Protein AF-A0A9P6XX78-F1 (afdb_monomer)

Solvent-accessible surface area (backbone atoms only — not comparable to full-atom values): 16458 Å² total; per-residue (Å²): 117,74,46,57,56,59,74,73,47,54,74,56,30,76,46,79,47,78,45,76,24,44,75,51,94,69,96,64,86,86,52,96,70,84,45,37,64,69,53,50,51,50,51,41,46,74,48,61,40,38,79,69,41,80,77,46,76,43,72,50,54,63,70,58,51,44,50,51,32,55,74,72,66,50,92,60,37,69,69,47,42,74,76,42,60,78,32,35,22,42,36,35,34,39,32,26,38,48,74,69,57,97,86,68,84,75,82,79,80,73,72,77,70,84,65,74,80,70,51,90,83,57,78,61,60,96,84,75,70,78,60,71,75,76,75,52,53,82,71,74,73,53,74,80,53,78,78,76,68,53,74,69,77,94,67,57,60,68,89,85,42,76,72,63,58,100,82,58,84,81,57,58,53,58,58,67,63,66,68,80,77,82,83,91,86,88,81,90,80,95,70,85,84,64,87,49,78,68,66,84,80,73,88,89,72,90,87,36,67,46,78,13,45,94,56,42,58,98,85,38,93,62,59,86,42,80,60,49,61,95,75,58,72,59,81,75,75,70,81,84,82,64,74,95,72,84,131

pLDDT: mean 72.0, std 15.39, range [34.28, 94.94]

InterPro domains:
  IPR007785 Anamorsin [MF_03115] (3-245)
  IPR007785 Anamorsin [PTHR13273] (7-245)
  IPR029063 S-adenosyl-L-methionine-dependent methyltransferase superfamily [G3DSA:3.40.50.150] (1-106)
  IPR046408 Anamorsin, C-terminal [PF05093] (150-236)
  IPR049011 Anamorsin, N-terminal domain, metazoan-type [PF20922] (1-104)

Secondary structure (DSSP, 8-state):
-THHHHHHSPTT-EEEEEEEEESS--S-TTSS----HHHHHHHHHHTT-EEEEEEEEEEPPHHHHHHHHHHTT-TTHHHHHHHHTTTEEEEEEEEE--SS-TT----------------TT--S-TTS---TTTSS-TTTTSPPPTTTSSPPGGG--GGGSPPPPTT--SSHHHHHHHTTS-SS-----------------SSSS-S-GGG-GGGS-TT-TTTTSPP--TTPPP---SSTT------

Organism: Rhizopus oryzae (NCBI:txid64495)

Nearest PDB structures (foldseek):
  6sg9-assembly1_F4  TM=4.265E-01  e=1.539E-01  Trypanosoma brucei brucei
  2dxe-assembly1_B  TM=5.337E-01  e=1.700E+00  Pyrococcus horikoshii OT3
  1hhq-assembly1_A  TM=5.429E-01  e=2.055E+00  Dictyostelium discoideum
  3ngu-assembly1_A-3  TM=5.990E-01  e=5.648E+00  Leishmania major

Sequence (247 aa):
MLSRYLSTLAAGGRLFLEEVVLLVDLANTVCPITRKSSDLESMLKLAGFVDVRVTEVQPVSDETLAAYFRLWGTTKYEQGVSRLSGKFGLAKIEAKKPAYEVGQKMTLNFKKKNTNKKAVWASVAADDLEDEDTLLDDADLVKPTKESLTRPDDCELTDGKRKACKNCTCGRAEEEQNQVVSLDLMDTTEDEIVEVDPTPKKTGGCGSCALGDAFRCSTCPYLGMPAFNAGEKITLGGMFAQDDIEF

Structure (mmCIF, N/CA/C/O backbone):
data_AF-A0A9P6XX78-F1
#
_entry.id   AF-A0A9P6XX78-F1
#
loop_
_atom_site.group_PDB
_atom_site.id
_atom_site.type_symbol
_atom_site.label_atom_id
_atom_site.label_alt_id
_atom_site.label_comp_id
_atom_site.label_asym_id
_atom_site.label_entity_id
_atom_site.label_seq_id
_atom_site.pdbx_PDB_ins_code
_atom_site.Cartn_x
_atom_site.Cartn_y
_atom_site.Cartn_z
_atom_site.occupancy
_atom_site.B_iso_or_equiv
_atom_site.auth_seq_id
_atom_site.auth_comp_id
_atom_site.auth_asym_id
_atom_site.auth_atom_id
_atom_site.pdbx_PDB_model_num
ATOM 1 N N . MET A 1 1 ? 3.072 -6.362 5.829 1.00 71.81 1 MET A N 1
ATOM 2 C CA . MET A 1 1 ? 2.388 -5.742 6.991 1.00 71.81 1 MET A CA 1
ATOM 3 C C . MET A 1 1 ? 0.927 -5.426 6.686 1.00 71.81 1 MET A C 1
ATOM 5 O O . MET A 1 1 ? 0.081 -5.910 7.423 1.00 71.81 1 MET A O 1
ATOM 9 N N . LEU A 1 2 ? 0.609 -4.710 5.596 1.00 86.12 2 LEU A N 1
ATOM 10 C CA . LEU A 1 2 ? -0.771 -4.297 5.272 1.00 86.12 2 LEU A CA 1
ATOM 11 C C . LEU A 1 2 ? -1.774 -5.459 5.112 1.00 86.12 2 LEU A C 1
ATOM 13 O O . LEU A 1 2 ? -2.941 -5.316 5.460 1.00 86.12 2 LEU A O 1
ATOM 17 N N . SER A 1 3 ? -1.316 -6.636 4.677 1.00 86.88 3 SER A N 1
ATOM 18 C CA . SER A 1 3 ? -2.141 -7.850 4.578 1.00 86.88 3 SER A CA 1
ATOM 19 C C . SER A 1 3 ? -2.730 -8.318 5.915 1.00 86.88 3 SER A C 1
ATOM 21 O O . SER A 1 3 ? -3.802 -8.918 5.930 1.00 86.88 3 SER A O 1
ATOM 23 N N . ARG A 1 4 ? -2.090 -8.007 7.054 1.00 89.62 4 ARG A N 1
ATOM 24 C CA . ARG A 1 4 ? -2.626 -8.353 8.382 1.00 89.62 4 ARG A CA 1
ATOM 25 C C . ARG A 1 4 ? -3.920 -7.607 8.698 1.00 89.62 4 ARG A C 1
ATOM 27 O O . ARG A 1 4 ? -4.792 -8.174 9.351 1.00 89.62 4 ARG A O 1
ATOM 34 N N . TYR A 1 5 ? -4.094 -6.389 8.187 1.00 90.00 5 TYR A N 1
ATOM 35 C CA . TYR A 1 5 ? -5.355 -5.664 8.352 1.00 90.00 5 TYR A CA 1
ATOM 36 C C . TYR A 1 5 ? -6.516 -6.401 7.675 1.00 90.00 5 TYR A C 1
ATOM 38 O O . TYR A 1 5 ? -7.629 -6.427 8.189 1.00 90.00 5 TYR A O 1
ATOM 46 N N . LEU A 1 6 ? -6.258 -7.091 6.564 1.00 87.69 6 LEU A N 1
ATOM 47 C CA . LEU A 1 6 ? -7.285 -7.857 5.861 1.00 87.69 6 LEU A CA 1
ATOM 48 C C . LEU A 1 6 ? -7.769 -9.063 6.687 1.00 87.69 6 LEU A C 1
ATOM 50 O O . LEU A 1 6 ? -8.958 -9.387 6.668 1.00 87.69 6 LEU A O 1
ATOM 54 N N . SER A 1 7 ? -6.883 -9.690 7.470 1.00 85.62 7 SER A N 1
ATOM 55 C CA . SER A 1 7 ? -7.268 -10.764 8.399 1.00 85.62 7 SER A CA 1
ATOM 56 C C . SER A 1 7 ? -8.069 -10.284 9.612 1.00 85.62 7 SER A C 1
ATOM 58 O O . SER A 1 7 ? -8.853 -11.059 10.147 1.00 85.62 7 SER A O 1
ATOM 60 N N . THR A 1 8 ? -7.909 -9.028 10.042 1.00 88.88 8 THR A N 1
ATOM 61 C CA . THR A 1 8 ? -8.632 -8.494 11.210 1.00 88.88 8 THR A CA 1
ATOM 62 C C . THR A 1 8 ? -9.978 -7.869 10.845 1.00 88.88 8 THR A C 1
ATOM 64 O O . THR A 1 8 ? -10.890 -7.846 11.668 1.00 88.88 8 THR A O 1
ATOM 67 N N . LEU A 1 9 ? -10.126 -7.370 9.616 1.00 89.75 9 LEU A N 1
ATOM 68 C CA . LEU A 1 9 ? -11.362 -6.759 9.129 1.00 89.75 9 LEU A CA 1
ATOM 69 C C . LEU A 1 9 ? -12.445 -7.806 8.820 1.00 89.75 9 LEU A C 1
ATOM 71 O O . LEU A 1 9 ? -12.184 -8.838 8.197 1.00 89.75 9 LEU A O 1
ATOM 75 N N . ALA A 1 10 ? -13.693 -7.507 9.185 1.00 89.25 10 ALA A N 1
ATOM 76 C CA . ALA A 1 10 ? -14.860 -8.279 8.752 1.00 89.25 10 ALA A CA 1
ATOM 77 C C . ALA A 1 10 ? -15.099 -8.135 7.235 1.00 89.25 10 ALA A C 1
ATOM 79 O O . ALA A 1 10 ? -14.648 -7.168 6.614 1.00 89.25 10 ALA A O 1
ATOM 80 N N . ALA A 1 11 ? -15.819 -9.083 6.625 1.00 87.75 11 ALA A N 1
ATOM 81 C CA . ALA A 1 11 ? -16.169 -9.028 5.203 1.00 87.75 11 ALA A CA 1
ATOM 82 C C . ALA A 1 11 ? -16.922 -7.725 4.869 1.00 87.75 11 ALA A C 1
ATOM 84 O O . ALA A 1 11 ? -17.888 -7.364 5.539 1.00 87.75 11 ALA A O 1
ATOM 85 N N . GLY A 1 12 ? -16.460 -6.992 3.850 1.00 87.00 12 GLY A N 1
ATOM 86 C CA . GLY A 1 12 ? -17.005 -5.671 3.512 1.00 87.00 12 GLY A CA 1
ATOM 87 C C . GLY A 1 12 ? -16.582 -4.525 4.444 1.00 87.00 12 GLY A C 1
ATOM 88 O O . GLY A 1 12 ? -17.054 -3.402 4.255 1.00 87.00 12 GLY A O 1
ATOM 89 N N . GLY A 1 13 ? -15.713 -4.782 5.427 1.00 90.81 13 GLY A N 1
ATOM 90 C CA . GLY A 1 13 ? -15.173 -3.773 6.336 1.00 90.81 13 GLY A CA 1
ATOM 91 C C . GLY A 1 13 ? -14.338 -2.713 5.616 1.00 90.81 13 GLY A C 1
ATOM 92 O O . GLY A 1 13 ? -13.781 -2.964 4.546 1.00 90.81 13 GLY A O 1
ATOM 93 N N . ARG A 1 14 ? -14.249 -1.520 6.209 1.00 92.31 14 ARG A N 1
ATOM 94 C CA . ARG A 1 14 ? -13.473 -0.388 5.685 1.00 92.31 14 ARG A CA 1
ATOM 95 C C . ARG A 1 14 ? -12.244 -0.127 6.546 1.00 92.31 14 ARG A C 1
ATOM 97 O O . ARG A 1 14 ? -12.322 -0.186 7.769 1.00 92.31 14 ARG A O 1
ATOM 104 N N . LEU A 1 15 ? -11.133 0.160 5.886 1.00 92.69 15 LEU A N 1
ATOM 105 C CA . LEU A 1 15 ? -9.861 0.564 6.457 1.00 92.69 15 LEU A CA 1
ATOM 106 C C . LEU A 1 15 ? -9.662 2.050 6.158 1.00 92.69 15 LEU A C 1
ATOM 108 O O . LEU A 1 15 ? -9.659 2.441 4.992 1.00 92.69 15 LEU A O 1
ATOM 112 N N . PHE A 1 16 ? -9.465 2.840 7.207 1.00 93.81 16 PHE A N 1
ATOM 113 C CA . PHE A 1 16 ? -8.968 4.209 7.112 1.00 93.81 16 PHE A CA 1
ATOM 114 C C . PHE A 1 16 ? -7.529 4.202 7.615 1.00 93.81 16 PHE A C 1
ATOM 116 O O . PHE A 1 16 ? -7.280 3.806 8.755 1.00 93.81 16 PHE A O 1
ATOM 123 N N . LEU A 1 17 ? -6.591 4.567 6.746 1.00 92.38 17 LEU A N 1
ATOM 124 C CA . LEU A 1 17 ? -5.164 4.581 7.044 1.00 92.38 17 LEU A CA 1
ATOM 125 C C . LEU A 1 17 ? -4.621 5.993 6.842 1.00 92.38 17 LEU A C 1
ATOM 127 O O . LEU A 1 17 ? -4.837 6.593 5.791 1.00 92.38 17 LEU A O 1
ATOM 131 N N . GLU A 1 18 ? -3.895 6.489 7.837 1.00 92.00 18 GLU A N 1
ATOM 132 C CA . GLU A 1 18 ? -3.127 7.727 7.744 1.00 92.00 18 GLU A CA 1
ATOM 133 C C . GLU A 1 18 ? -1.645 7.376 7.861 1.00 92.00 18 GLU A C 1
ATOM 135 O O . GLU A 1 18 ? -1.209 6.822 8.871 1.00 92.00 18 GLU A O 1
ATOM 140 N N . GLU A 1 19 ? -0.872 7.649 6.812 1.00 89.62 19 GLU A N 1
ATOM 141 C CA . GLU A 1 19 ? 0.564 7.359 6.774 1.00 89.62 19 GLU A CA 1
ATOM 142 C C . GLU A 1 19 ? 1.329 8.569 6.235 1.00 89.62 19 GLU A C 1
ATOM 144 O O . GLU A 1 19 ? 0.824 9.335 5.407 1.00 89.62 19 GLU A O 1
ATOM 149 N N . VAL A 1 20 ? 2.555 8.756 6.725 1.00 89.00 20 VAL A N 1
ATOM 150 C CA . VAL A 1 20 ? 3.440 9.812 6.233 1.00 89.00 20 VAL A CA 1
ATOM 151 C C . VAL A 1 20 ? 4.054 9.355 4.912 1.00 89.00 20 VAL A C 1
ATOM 153 O O . VAL A 1 20 ? 4.676 8.296 4.839 1.00 89.00 20 VAL A O 1
ATOM 156 N N . VAL A 1 21 ? 3.886 10.163 3.872 1.00 90.44 21 VAL A N 1
ATOM 157 C CA . VAL A 1 21 ? 4.342 9.897 2.508 1.00 90.44 21 VAL A CA 1
ATOM 158 C C . VAL A 1 21 ? 5.257 11.007 2.007 1.00 90.44 21 VAL A C 1
ATOM 160 O O . VAL A 1 21 ? 5.224 12.147 2.475 1.00 90.44 21 VAL A O 1
ATOM 163 N N . LEU A 1 22 ? 6.068 10.674 1.012 1.00 89.50 22 LEU A N 1
ATOM 164 C CA . LEU A 1 22 ? 6.859 11.633 0.254 1.00 89.50 22 LEU A CA 1
ATOM 165 C C . LEU A 1 22 ? 5.982 12.361 -0.772 1.00 89.50 22 LEU A C 1
ATOM 167 O O . LEU A 1 22 ? 5.294 11.722 -1.569 1.00 89.50 22 LEU A O 1
ATOM 171 N N . LEU A 1 23 ? 6.043 13.694 -0.771 1.00 86.25 23 LEU A N 1
ATOM 172 C CA . LEU A 1 23 ? 5.463 14.544 -1.821 1.00 86.25 23 LEU A CA 1
ATOM 173 C C . LEU A 1 23 ? 6.439 14.749 -2.980 1.00 86.25 23 LEU A C 1
ATOM 175 O O . LEU A 1 23 ? 6.028 14.879 -4.129 1.00 86.25 23 LEU A O 1
ATOM 179 N N . VAL A 1 24 ? 7.733 14.787 -2.664 1.00 83.75 24 VAL A N 1
ATOM 180 C CA . VAL A 1 24 ? 8.817 15.011 -3.619 1.00 83.75 24 VAL A CA 1
ATOM 181 C C . VAL A 1 24 ? 9.815 13.872 -3.495 1.00 83.75 24 VAL A C 1
ATOM 183 O O . VAL A 1 24 ? 10.108 13.417 -2.389 1.00 83.75 24 VAL A O 1
ATOM 186 N N . ASP A 1 25 ? 10.347 13.427 -4.629 1.00 80.31 25 ASP A N 1
ATOM 187 C CA . ASP A 1 25 ? 11.412 12.434 -4.661 1.00 80.31 25 ASP A CA 1
ATOM 188 C C . ASP A 1 25 ? 12.662 12.937 -3.942 1.00 80.31 25 ASP A C 1
ATOM 190 O O . ASP A 1 25 ? 13.176 14.026 -4.214 1.00 80.31 25 ASP A O 1
ATOM 194 N N . LEU A 1 26 ? 13.171 12.120 -3.022 1.00 74.50 26 LEU A N 1
ATOM 195 C CA . LEU A 1 26 ? 14.450 12.352 -2.375 1.00 74.50 26 LEU A CA 1
ATOM 196 C C . LEU A 1 26 ? 15.480 11.356 -2.893 1.00 74.50 26 LEU A C 1
ATOM 198 O O . LEU A 1 26 ? 15.307 10.151 -2.767 1.00 74.50 26 LEU A O 1
ATOM 202 N N . ALA A 1 27 ? 16.599 11.876 -3.395 1.00 68.62 27 ALA A N 1
ATOM 203 C CA . ALA A 1 27 ? 17.744 11.068 -3.817 1.00 68.62 27 ALA A CA 1
ATOM 204 C C . ALA A 1 27 ? 18.514 10.435 -2.638 1.00 68.62 27 ALA A C 1
ATOM 206 O O . ALA A 1 27 ? 19.345 9.556 -2.840 1.00 68.62 27 ALA A O 1
ATOM 207 N N . ASN A 1 28 ? 18.261 10.886 -1.403 1.00 62.91 28 ASN A N 1
ATOM 208 C CA . ASN A 1 28 ? 18.996 10.447 -0.220 1.00 62.91 28 ASN A CA 1
ATOM 209 C C . ASN A 1 28 ? 18.235 9.368 0.557 1.00 62.91 28 ASN A C 1
ATOM 211 O O . ASN A 1 28 ? 17.131 9.602 1.045 1.00 62.91 28 ASN A O 1
ATOM 215 N N . THR A 1 29 ? 18.904 8.239 0.787 1.00 58.19 29 THR A N 1
ATOM 216 C CA . THR A 1 29 ? 18.433 7.052 1.527 1.00 58.19 29 THR A CA 1
ATOM 217 C C . THR A 1 29 ? 18.369 7.229 3.049 1.00 58.19 29 THR A C 1
ATOM 219 O O . THR A 1 29 ? 18.073 6.288 3.776 1.00 58.19 29 THR A O 1
ATOM 222 N N . VAL A 1 30 ? 18.651 8.429 3.561 1.00 62.44 30 VAL A N 1
ATOM 223 C CA . VAL A 1 30 ? 18.793 8.686 5.007 1.00 62.44 30 VAL A CA 1
ATOM 224 C C . VAL A 1 30 ? 17.435 8.796 5.720 1.00 62.44 30 VAL A C 1
ATOM 226 O O . VAL A 1 30 ? 17.374 8.784 6.947 1.00 62.44 30 VAL A O 1
ATOM 229 N N . CYS A 1 31 ? 16.331 8.907 4.976 1.00 66.94 31 CYS A N 1
ATOM 230 C CA . CYS A 1 31 ? 14.998 9.032 5.562 1.00 66.94 31 CYS A CA 1
ATOM 231 C C . CYS A 1 31 ? 14.325 7.656 5.693 1.00 66.94 31 CYS A C 1
ATOM 233 O O . CYS A 1 31 ? 14.282 6.918 4.711 1.00 66.94 31 CYS A O 1
ATOM 235 N N . PRO A 1 32 ? 13.731 7.322 6.856 1.00 71.38 32 PRO A N 1
ATOM 236 C CA . PRO A 1 32 ? 13.011 6.058 7.038 1.00 71.38 32 PRO A CA 1
ATOM 237 C C . PRO A 1 32 ? 11.725 5.976 6.200 1.00 71.38 32 PRO A C 1
ATOM 239 O O . PRO A 1 32 ? 11.188 4.890 5.994 1.00 71.38 32 PRO A O 1
ATOM 242 N N . ILE A 1 33 ? 11.228 7.114 5.706 1.00 79.06 33 ILE A N 1
ATOM 243 C CA . ILE A 1 33 ? 10.094 7.178 4.786 1.00 79.06 33 ILE A CA 1
ATOM 244 C C . ILE A 1 33 ? 10.621 7.201 3.357 1.00 79.06 33 ILE A C 1
ATOM 246 O O . ILE A 1 33 ? 11.303 8.143 2.956 1.00 79.06 33 ILE A O 1
ATOM 250 N N . THR A 1 34 ? 10.236 6.192 2.584 1.00 82.25 34 THR A N 1
ATOM 251 C CA . THR A 1 34 ? 10.623 6.027 1.174 1.00 82.25 34 THR A CA 1
ATOM 252 C C . THR A 1 34 ? 9.428 5.937 0.225 1.00 82.25 34 THR A C 1
ATOM 254 O O . THR A 1 34 ? 9.615 5.824 -0.981 1.00 82.25 34 THR A O 1
ATOM 257 N N . ARG A 1 35 ? 8.194 5.988 0.743 1.00 86.50 35 ARG A N 1
ATOM 258 C CA . ARG A 1 35 ? 6.972 5.687 -0.018 1.00 86.50 35 ARG A CA 1
ATOM 259 C C . ARG A 1 35 ? 6.219 6.934 -0.458 1.00 86.50 35 ARG A C 1
ATOM 261 O O . ARG A 1 35 ? 6.053 7.867 0.330 1.00 86.50 35 ARG A O 1
ATOM 268 N N . LYS A 1 36 ? 5.687 6.904 -1.682 1.00 89.94 36 LYS A N 1
ATOM 269 C CA . LYS A 1 36 ? 4.689 7.863 -2.185 1.00 89.94 36 LYS A CA 1
ATOM 270 C C . LYS A 1 36 ? 3.264 7.381 -1.918 1.00 89.94 36 LYS A C 1
ATOM 272 O O . LYS A 1 36 ? 3.031 6.210 -1.614 1.00 89.94 36 LYS A O 1
ATOM 277 N N . SER A 1 37 ? 2.288 8.268 -2.118 1.00 90.56 37 SER A N 1
ATOM 278 C CA . SER A 1 37 ? 0.864 7.905 -2.070 1.00 90.56 37 SER A CA 1
ATOM 279 C C . SER A 1 37 ? 0.500 6.824 -3.099 1.00 90.56 37 SER A C 1
ATOM 281 O O . SER A 1 37 ? -0.202 5.875 -2.757 1.00 90.56 37 SER A O 1
ATOM 283 N N . SER A 1 38 ? 1.039 6.904 -4.321 1.00 91.19 38 SER A N 1
ATOM 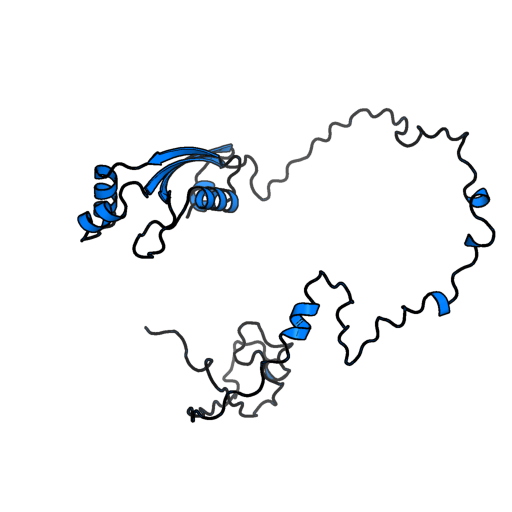284 C CA . SER A 1 38 ? 0.837 5.908 -5.389 1.00 91.19 38 SER A CA 1
ATOM 285 C C . SER A 1 38 ? 1.334 4.512 -5.011 1.00 91.19 38 SER A C 1
ATOM 287 O O . SER A 1 38 ? 0.708 3.501 -5.342 1.00 91.19 38 SER A O 1
ATOM 289 N N . ASP A 1 39 ? 2.457 4.449 -4.298 1.00 91.38 39 ASP A N 1
ATOM 290 C CA . ASP A 1 39 ? 3.052 3.185 -3.872 1.00 91.38 39 ASP A CA 1
ATOM 291 C C . ASP A 1 39 ? 2.193 2.549 -2.783 1.00 91.38 39 ASP A C 1
ATOM 293 O O . ASP A 1 39 ? 1.956 1.342 -2.800 1.00 91.38 39 ASP A O 1
ATOM 297 N N . LEU A 1 40 ? 1.664 3.367 -1.870 1.00 90.50 40 LEU A N 1
ATOM 298 C CA . LEU A 1 40 ? 0.767 2.917 -0.812 1.00 90.50 40 LEU A CA 1
ATOM 299 C C . LEU A 1 40 ? -0.545 2.371 -1.389 1.00 90.50 40 LEU A C 1
ATOM 301 O O . LEU A 1 40 ? -0.981 1.284 -1.002 1.00 90.50 40 LEU A O 1
ATOM 305 N N . GLU A 1 41 ? -1.135 3.063 -2.368 1.00 92.31 41 GLU A N 1
ATOM 306 C CA . GLU A 1 41 ? -2.299 2.550 -3.095 1.00 92.31 41 GLU A CA 1
ATOM 307 C C . GLU A 1 41 ? -2.011 1.197 -3.751 1.00 92.31 41 GLU A C 1
ATOM 309 O O . GLU A 1 41 ? -2.812 0.264 -3.651 1.00 92.31 41 GLU A O 1
ATOM 314 N N . SER A 1 42 ? -0.862 1.082 -4.420 1.00 93.31 42 SER A N 1
ATOM 315 C CA . SER A 1 42 ? -0.447 -0.145 -5.100 1.00 93.31 42 SER A CA 1
ATOM 316 C C . SER A 1 42 ? -0.257 -1.287 -4.105 1.00 93.31 42 SER A C 1
ATOM 318 O O . SER A 1 42 ? -0.752 -2.389 -4.328 1.00 93.31 42 SER A O 1
ATOM 320 N N . MET A 1 43 ? 0.365 -1.030 -2.954 1.00 92.38 43 MET A N 1
ATOM 321 C CA . MET A 1 43 ? 0.542 -2.038 -1.908 1.00 92.38 43 MET A CA 1
ATOM 322 C C . MET A 1 43 ? -0.776 -2.473 -1.266 1.00 92.38 43 MET A C 1
ATOM 324 O O . MET A 1 43 ? -0.923 -3.651 -0.947 1.00 92.38 43 MET A O 1
ATOM 328 N N . LEU A 1 44 ? -1.745 -1.570 -1.090 1.00 93.25 44 LEU A N 1
ATOM 329 C CA . LEU A 1 44 ? -3.079 -1.933 -0.599 1.00 93.25 44 LEU A CA 1
ATOM 330 C C . LEU A 1 44 ? -3.831 -2.809 -1.605 1.00 93.25 44 LEU A C 1
ATOM 332 O O . LEU A 1 44 ? -4.436 -3.808 -1.211 1.00 93.25 44 LEU A O 1
ATOM 336 N N . LYS A 1 45 ? -3.739 -2.490 -2.901 1.00 92.50 45 LYS A N 1
ATOM 337 C CA . LYS A 1 45 ? -4.298 -3.326 -3.975 1.00 92.50 45 LYS A CA 1
ATOM 338 C C . LYS A 1 45 ? -3.647 -4.713 -3.980 1.00 92.50 45 LYS A C 1
ATOM 340 O O . LYS A 1 45 ? -4.355 -5.716 -3.966 1.00 92.50 45 LYS A O 1
ATOM 345 N N . LEU A 1 46 ? -2.316 -4.781 -3.901 1.00 92.44 46 LEU A N 1
ATOM 346 C CA . LEU A 1 46 ? -1.564 -6.043 -3.823 1.00 92.44 46 LEU A CA 1
ATOM 347 C C . LEU A 1 46 ? -1.865 -6.841 -2.545 1.00 92.44 46 LEU A C 1
ATOM 349 O O . LEU A 1 46 ? -1.835 -8.067 -2.563 1.00 92.44 46 LEU A O 1
ATOM 353 N N . ALA A 1 47 ? -2.187 -6.165 -1.441 1.00 91.12 47 ALA A N 1
ATOM 354 C CA . ALA A 1 47 ? -2.595 -6.816 -0.200 1.00 91.12 47 ALA A CA 1
ATOM 355 C C . ALA A 1 47 ? -4.005 -7.434 -0.270 1.00 91.12 47 ALA A C 1
ATOM 357 O O . ALA A 1 47 ? -4.347 -8.203 0.626 1.00 91.12 47 ALA A O 1
ATOM 358 N N . GLY A 1 48 ? -4.801 -7.126 -1.303 1.00 90.38 48 GLY A N 1
ATOM 359 C CA . GLY A 1 48 ? -6.139 -7.682 -1.531 1.00 90.38 48 GLY A CA 1
ATOM 360 C C . GLY A 1 48 ? -7.299 -6.742 -1.190 1.00 90.38 48 GLY A C 1
ATOM 361 O O . GLY A 1 48 ? -8.447 -7.189 -1.133 1.00 90.38 48 GLY A O 1
ATOM 362 N N . PHE A 1 49 ? -7.036 -5.455 -0.945 1.00 93.00 49 PHE A N 1
ATOM 363 C CA . PHE A 1 49 ? -8.099 -4.469 -0.753 1.00 93.00 49 PHE A CA 1
ATOM 364 C C . PHE A 1 49 ? -8.732 -4.048 -2.086 1.00 93.00 49 PHE A C 1
ATOM 366 O O . PHE A 1 49 ? -8.069 -3.958 -3.119 1.00 93.00 49 PHE A O 1
ATOM 373 N N . VAL A 1 50 ? -10.028 -3.746 -2.038 1.00 92.44 50 VAL A N 1
ATOM 374 C CA . VAL A 1 50 ? -10.839 -3.236 -3.152 1.00 92.44 50 VAL A CA 1
ATOM 375 C C . VAL A 1 50 ? -11.277 -1.803 -2.828 1.00 92.44 50 VAL A C 1
ATOM 377 O O . VAL A 1 50 ? -11.267 -1.401 -1.666 1.00 92.44 50 VAL A O 1
ATOM 380 N N . ASP A 1 51 ? -11.636 -1.015 -3.846 1.00 91.25 51 ASP A N 1
ATOM 381 C CA . ASP A 1 51 ? -12.056 0.390 -3.702 1.00 91.25 51 ASP A CA 1
ATOM 382 C C . ASP A 1 51 ? -11.031 1.271 -2.961 1.00 91.25 51 ASP A C 1
ATOM 384 O O . ASP A 1 51 ? -11.395 2.115 -2.147 1.00 91.25 51 ASP A O 1
ATOM 388 N N . VAL A 1 52 ? -9.737 1.079 -3.238 1.00 93.62 52 VAL A N 1
ATOM 389 C CA . VAL A 1 52 ? -8.661 1.894 -2.650 1.00 93.62 52 VAL A CA 1
ATOM 390 C C . VAL A 1 52 ? -8.693 3.305 -3.243 1.00 93.62 52 VAL A C 1
ATOM 392 O O . VAL A 1 52 ? -8.584 3.455 -4.462 1.00 93.62 52 VAL A O 1
ATOM 395 N N . ARG A 1 53 ? -8.833 4.326 -2.391 1.00 93.06 53 ARG A N 1
ATOM 396 C CA . ARG A 1 53 ? -8.876 5.743 -2.780 1.00 93.06 53 ARG A CA 1
ATOM 397 C C . ARG A 1 53 ? -8.069 6.603 -1.810 1.00 93.06 53 ARG A C 1
ATOM 399 O O . ARG A 1 53 ? -8.314 6.577 -0.602 1.00 93.06 53 ARG A O 1
ATOM 406 N N . VAL A 1 54 ? -7.157 7.416 -2.337 1.00 92.44 54 VAL A N 1
ATOM 407 C CA . VAL A 1 54 ? -6.555 8.521 -1.580 1.00 92.44 54 VAL A CA 1
ATOM 408 C C . VAL A 1 54 ? -7.603 9.619 -1.419 1.00 92.44 54 VAL A C 1
ATOM 410 O O . VAL A 1 54 ? -8.088 10.179 -2.398 1.00 92.44 54 VAL A O 1
ATOM 413 N N . THR A 1 55 ? -7.984 9.892 -0.174 1.00 90.75 55 THR A N 1
ATOM 414 C CA . THR A 1 55 ? -8.996 10.904 0.158 1.00 90.75 55 THR A CA 1
ATOM 415 C C . THR A 1 55 ? -8.373 12.289 0.209 1.00 90.75 55 THR A C 1
ATOM 417 O O . THR A 1 55 ? -8.939 13.252 -0.297 1.00 90.75 55 THR A O 1
ATOM 420 N N . GLU A 1 56 ? -7.202 12.393 0.831 1.00 89.19 56 GLU A N 1
ATOM 421 C CA . GLU A 1 56 ? -6.563 13.673 1.084 1.00 89.19 56 GLU A CA 1
ATOM 422 C C . GLU A 1 56 ? -5.058 13.479 1.277 1.00 89.19 56 GLU A C 1
ATOM 424 O O . GLU A 1 56 ? -4.626 12.513 1.909 1.00 89.19 56 GLU A O 1
ATOM 429 N N . VAL A 1 57 ? -4.266 14.409 0.744 1.00 90.06 57 VAL A N 1
ATOM 430 C CA . VAL A 1 57 ? -2.829 14.501 1.004 1.00 90.06 57 VAL A CA 1
ATOM 431 C C . VAL A 1 57 ? -2.539 15.922 1.465 1.00 90.06 57 VAL A C 1
ATOM 433 O O . VAL A 1 57 ? -2.672 16.862 0.684 1.00 90.06 57 VAL A O 1
ATOM 436 N N . GLN A 1 58 ? -2.166 16.080 2.733 1.00 89.19 58 GLN A N 1
ATOM 437 C CA . GLN A 1 58 ? -1.826 17.382 3.309 1.00 89.19 58 GLN A CA 1
ATOM 438 C C . GLN A 1 58 ? -0.336 17.447 3.645 1.00 89.19 58 GLN A C 1
ATOM 440 O O . GLN A 1 58 ? 0.199 16.471 4.172 1.00 89.19 58 GLN A O 1
ATOM 445 N N . PRO A 1 59 ? 0.352 18.571 3.379 1.00 88.00 59 PRO A N 1
ATOM 446 C CA . PRO A 1 59 ? 1.721 18.758 3.843 1.00 88.00 59 PRO A CA 1
ATOM 447 C C . PRO A 1 59 ? 1.762 18.773 5.376 1.00 88.00 59 PRO A C 1
ATOM 449 O O . PRO A 1 59 ? 0.879 19.328 6.030 1.00 88.00 59 PRO A O 1
ATOM 452 N N . VAL A 1 60 ? 2.792 18.153 5.947 1.00 88.25 60 VAL A N 1
ATOM 453 C CA . VAL A 1 60 ? 2.973 18.087 7.404 1.00 88.25 60 VAL A CA 1
ATOM 454 C C . VAL A 1 60 ? 3.675 19.355 7.894 1.00 88.25 60 VAL A C 1
ATOM 456 O O . VAL A 1 60 ? 4.600 19.839 7.241 1.00 88.25 60 VAL A O 1
ATOM 459 N N . SER A 1 61 ? 3.256 19.887 9.047 1.00 87.81 61 SER A N 1
ATOM 460 C CA . SER A 1 61 ? 3.938 21.015 9.691 1.00 87.81 61 SER A CA 1
ATOM 461 C C . SER A 1 61 ? 5.291 20.601 10.280 1.00 87.81 61 SER A C 1
ATOM 463 O O . SER A 1 61 ? 5.502 19.453 10.681 1.00 87.81 61 SER A O 1
ATOM 465 N N . ASP A 1 62 ? 6.209 21.560 10.389 1.00 84.81 62 ASP A N 1
ATOM 466 C CA . ASP A 1 62 ? 7.565 21.314 10.894 1.00 84.81 62 ASP A CA 1
ATOM 467 C C . ASP A 1 62 ? 7.573 20.793 12.345 1.00 84.81 62 ASP A C 1
ATOM 469 O O . ASP A 1 62 ? 8.413 19.970 12.716 1.00 84.81 62 ASP A O 1
ATOM 473 N N . GLU A 1 63 ? 6.591 21.199 13.156 1.00 86.00 63 GLU A N 1
ATOM 474 C CA . GLU A 1 63 ? 6.401 20.717 14.530 1.00 86.00 63 GLU A CA 1
ATOM 475 C C . GLU A 1 63 ? 6.044 19.226 14.572 1.00 86.00 63 GLU A C 1
ATOM 477 O O . GLU A 1 63 ? 6.606 18.456 15.356 1.00 86.00 63 GLU A O 1
ATOM 482 N N . THR A 1 64 ? 5.127 18.794 13.703 1.00 86.06 64 THR A N 1
ATOM 483 C CA . THR A 1 64 ? 4.714 17.391 13.614 1.00 86.06 64 THR A CA 1
ATOM 484 C C . THR A 1 64 ? 5.825 16.530 13.012 1.00 86.06 64 THR A C 1
ATOM 486 O O . THR A 1 64 ? 6.059 15.418 13.485 1.00 86.06 64 THR A O 1
ATOM 489 N N . LEU A 1 65 ? 6.590 17.057 12.050 1.00 83.88 65 LEU A N 1
ATOM 490 C CA . LEU A 1 65 ? 7.797 16.390 11.554 1.00 83.88 65 LEU A CA 1
ATOM 491 C C . LEU A 1 65 ? 8.825 16.179 12.668 1.00 83.88 65 LEU A C 1
ATOM 493 O O . LEU A 1 65 ? 9.343 15.071 12.817 1.00 83.88 65 LEU A O 1
ATOM 497 N N . ALA A 1 66 ? 9.080 17.194 13.498 1.00 84.06 66 ALA A N 1
ATOM 498 C CA . ALA A 1 66 ? 9.966 17.056 14.650 1.00 84.06 66 ALA A CA 1
ATOM 499 C C . ALA A 1 66 ? 9.469 15.981 15.634 1.00 84.06 66 ALA A C 1
ATOM 501 O O . ALA A 1 66 ? 10.275 15.216 16.168 1.00 84.06 66 ALA A O 1
ATOM 502 N N . ALA A 1 67 ? 8.152 15.873 15.845 1.00 87.00 67 ALA A N 1
ATOM 503 C CA . ALA A 1 67 ? 7.565 14.816 16.666 1.00 87.00 67 ALA A CA 1
ATOM 504 C C . ALA A 1 67 ? 7.809 13.413 16.079 1.00 87.00 67 ALA A C 1
ATOM 506 O O . ALA A 1 67 ? 8.228 12.517 16.814 1.00 87.00 67 ALA A O 1
ATOM 507 N N . TYR A 1 68 ? 7.638 13.222 14.765 1.00 85.50 68 TYR A N 1
ATOM 508 C CA . TYR A 1 68 ? 7.952 11.948 14.106 1.00 85.50 68 TYR A CA 1
ATOM 509 C C . TYR A 1 68 ? 9.436 11.579 14.228 1.00 85.50 68 TYR A C 1
ATOM 511 O O . TYR A 1 68 ? 9.759 10.449 14.588 1.00 85.50 68 TYR A O 1
ATOM 519 N N . PHE A 1 69 ? 10.350 12.534 14.029 1.00 84.12 69 PHE A N 1
ATOM 520 C CA . PHE A 1 69 ? 11.790 12.292 14.180 1.00 84.12 69 PHE A CA 1
ATOM 521 C C . PHE A 1 69 ? 12.198 11.907 15.606 1.00 84.12 69 PHE A C 1
ATOM 523 O O . PHE A 1 69 ? 13.105 11.085 15.780 1.00 84.12 69 PHE A O 1
ATOM 530 N N . ARG A 1 70 ? 11.522 12.465 16.621 1.00 84.12 70 ARG A N 1
ATOM 531 C CA . ARG A 1 70 ? 11.697 12.073 18.028 1.00 84.12 70 ARG A CA 1
ATOM 532 C C . ARG A 1 70 ? 11.194 10.654 18.281 1.00 84.12 70 ARG A C 1
ATOM 534 O O . ARG A 1 70 ? 11.888 9.884 18.935 1.00 84.12 70 ARG A O 1
ATOM 541 N N . LEU A 1 71 ? 10.033 10.296 17.729 1.00 85.56 71 LEU A N 1
ATOM 542 C CA . LEU A 1 71 ? 9.471 8.944 17.834 1.00 85.56 71 LEU A CA 1
ATOM 543 C C . LEU A 1 71 ? 10.350 7.887 17.156 1.00 85.56 71 LEU A C 1
ATOM 545 O O . LEU A 1 71 ? 10.503 6.792 17.688 1.00 85.56 71 LEU A O 1
ATOM 549 N N . TRP A 1 72 ? 10.967 8.213 16.020 1.00 84.75 72 TRP A N 1
ATOM 550 C CA . TRP A 1 72 ? 11.916 7.319 15.348 1.00 84.75 72 TRP A CA 1
ATOM 551 C C . TRP A 1 72 ? 13.288 7.241 16.032 1.00 84.75 72 TRP A C 1
ATOM 553 O O . TRP A 1 72 ? 14.152 6.505 15.565 1.00 84.75 72 TRP A O 1
ATOM 563 N N . GLY A 1 73 ? 13.517 7.989 17.118 1.00 81.12 73 GLY A N 1
ATOM 564 C CA . GLY A 1 73 ? 14.773 7.944 17.869 1.00 81.12 73 GLY A CA 1
ATOM 565 C C . GLY A 1 73 ? 15.957 8.597 17.151 1.00 81.12 73 GLY A C 1
ATOM 566 O O . GLY A 1 73 ? 17.109 8.281 17.444 1.00 81.12 73 GLY A O 1
ATOM 567 N N . THR A 1 74 ? 15.707 9.505 16.202 1.00 77.81 74 THR A N 1
ATOM 568 C CA . THR A 1 74 ? 16.789 10.179 15.470 1.00 77.81 74 THR A CA 1
ATOM 569 C C . THR A 1 74 ? 17.399 11.312 16.301 1.00 77.81 74 THR A C 1
ATOM 571 O O . THR A 1 74 ? 16.703 12.185 16.817 1.00 77.81 74 THR A O 1
ATOM 574 N N . THR A 1 75 ? 18.727 11.322 16.429 1.00 71.94 75 THR A N 1
ATOM 575 C CA . THR A 1 75 ? 19.455 12.270 17.295 1.00 71.94 75 THR A CA 1
ATOM 576 C C . THR A 1 75 ? 19.680 13.646 16.661 1.00 71.94 75 THR A C 1
ATOM 578 O O . THR A 1 75 ? 19.953 14.609 17.370 1.00 71.94 75 THR A O 1
ATOM 581 N N . LYS A 1 76 ? 19.537 13.770 15.333 1.00 73.88 76 LYS A N 1
ATOM 582 C CA . LYS A 1 76 ? 19.770 15.008 14.559 1.00 73.88 76 LYS A CA 1
ATOM 583 C C . LYS A 1 76 ? 18.489 15.530 13.896 1.00 73.88 76 LYS A C 1
ATOM 585 O O . LYS A 1 76 ? 18.477 15.823 12.700 1.00 73.88 76 LYS A O 1
ATOM 590 N N . TYR A 1 77 ? 17.401 15.623 14.660 1.00 73.12 77 TYR A N 1
ATOM 591 C CA . TYR A 1 77 ? 16.087 15.989 14.120 1.00 73.12 77 TYR A CA 1
ATOM 592 C C . TYR A 1 77 ? 16.047 17.408 13.526 1.00 73.12 77 TYR A C 1
ATOM 594 O O . TYR A 1 77 ? 15.400 17.602 12.506 1.00 73.12 77 TYR A O 1
ATOM 602 N N . GLU A 1 78 ? 16.784 18.381 14.072 1.00 76.75 78 GLU A N 1
ATOM 603 C CA . GLU A 1 78 ? 16.800 19.766 13.561 1.00 76.75 78 GLU A CA 1
ATOM 604 C C . GLU A 1 78 ? 17.327 19.853 12.117 1.00 76.75 78 GLU A C 1
ATOM 606 O O . GLU A 1 78 ? 16.698 20.457 11.251 1.00 76.75 78 GLU A O 1
ATOM 611 N N . GLN A 1 79 ? 18.436 19.164 11.822 1.00 76.19 79 GLN A N 1
ATOM 612 C CA . GLN A 1 79 ? 19.006 19.096 10.469 1.00 76.19 79 GLN A CA 1
ATOM 613 C C . GLN A 1 79 ? 18.108 18.315 9.499 1.00 76.19 79 GLN A C 1
ATOM 615 O O . GLN A 1 79 ? 18.087 18.608 8.302 1.00 76.19 79 GLN A O 1
ATOM 620 N N . GLY A 1 80 ? 17.381 17.317 10.013 1.00 74.75 80 GLY A N 1
ATOM 621 C CA . GLY A 1 80 ? 16.372 16.574 9.263 1.00 74.75 80 GLY A CA 1
ATOM 622 C C . GLY A 1 80 ? 15.203 17.472 8.871 1.00 74.75 80 GLY A C 1
ATOM 623 O O . GLY A 1 80 ? 14.910 17.599 7.685 1.00 74.75 80 GLY A O 1
ATOM 624 N N . VAL A 1 81 ? 14.599 18.165 9.839 1.00 78.31 81 VAL A N 1
ATOM 625 C CA . VAL A 1 81 ? 13.461 19.069 9.618 1.00 78.31 81 VAL A CA 1
ATOM 626 C C . VAL A 1 81 ? 13.822 20.177 8.628 1.00 78.31 81 VAL A C 1
ATOM 628 O O . VAL A 1 81 ? 13.098 20.357 7.657 1.00 78.31 81 VAL A O 1
ATOM 631 N N . SER A 1 82 ? 14.979 20.840 8.756 1.00 78.25 82 SER A N 1
ATOM 632 C CA . SER A 1 82 ? 15.372 21.893 7.801 1.00 78.25 82 SER A CA 1
ATOM 633 C C . SER A 1 82 ? 15.551 21.399 6.359 1.00 78.25 82 SER A C 1
ATOM 635 O O . SER A 1 82 ? 15.388 22.170 5.418 1.00 78.25 82 SER A O 1
ATOM 637 N N . ARG A 1 83 ? 15.914 20.126 6.152 1.00 78.31 83 ARG A N 1
ATOM 638 C CA . ARG A 1 83 ? 16.095 19.545 4.807 1.00 78.31 83 ARG A CA 1
ATOM 639 C C . ARG A 1 83 ? 14.807 18.979 4.218 1.00 78.31 83 ARG A C 1
ATOM 641 O O . ARG A 1 83 ? 14.740 18.776 3.000 1.00 78.31 83 ARG A O 1
ATOM 648 N N . LEU A 1 84 ? 13.842 18.668 5.077 1.00 76.38 84 LEU A N 1
ATOM 649 C CA . LEU A 1 84 ? 12.672 17.851 4.771 1.00 76.38 84 LEU A CA 1
ATOM 650 C C . LEU A 1 84 ? 11.345 18.596 4.950 1.00 76.38 84 LEU A C 1
ATOM 652 O O . LEU A 1 84 ? 10.299 18.058 4.582 1.00 76.38 84 LEU A O 1
ATOM 656 N N . SER A 1 85 ? 11.387 19.827 5.460 1.00 79.69 85 SER A N 1
ATOM 657 C CA . SER A 1 85 ? 10.237 20.723 5.534 1.00 79.69 85 SER A CA 1
ATOM 658 C C . SER A 1 85 ? 9.585 20.868 4.157 1.00 79.69 85 SER A C 1
ATOM 660 O O . SER A 1 85 ? 10.251 21.005 3.127 1.00 79.69 85 SER A O 1
ATOM 662 N N . GLY A 1 86 ? 8.260 20.729 4.121 1.00 79.19 86 GLY A N 1
ATOM 663 C CA . GLY A 1 86 ? 7.461 20.800 2.893 1.00 79.19 86 GLY A CA 1
ATOM 664 C C . GLY A 1 86 ? 7.622 19.638 1.899 1.00 79.19 86 GLY A C 1
ATOM 665 O O . GLY A 1 86 ? 6.949 19.642 0.872 1.00 79.19 86 GLY A O 1
ATOM 666 N N . LYS A 1 87 ? 8.473 18.636 2.168 1.00 84.44 87 LYS A N 1
ATOM 667 C CA . LYS A 1 87 ? 8.669 17.469 1.275 1.00 84.44 87 LYS A CA 1
ATOM 668 C C . LYS A 1 87 ? 7.876 16.234 1.698 1.00 84.44 87 LYS A C 1
ATOM 670 O O . LYS A 1 87 ? 7.729 15.303 0.908 1.00 84.44 87 LYS A O 1
ATOM 675 N N . PHE A 1 88 ? 7.360 16.235 2.923 1.00 86.25 88 PHE A N 1
ATOM 676 C CA . PHE A 1 88 ? 6.515 15.178 3.463 1.00 86.25 88 PHE A CA 1
ATOM 677 C C . PHE A 1 88 ? 5.064 15.630 3.583 1.00 86.25 88 PHE A C 1
ATOM 679 O O . PHE A 1 88 ? 4.769 16.784 3.901 1.00 86.25 88 PHE A O 1
ATOM 686 N N . GLY A 1 89 ? 4.165 14.680 3.367 1.00 88.50 89 GLY A N 1
ATOM 687 C CA . GLY A 1 89 ? 2.734 14.842 3.545 1.00 88.50 89 GLY A CA 1
ATOM 688 C C . GLY A 1 89 ? 2.152 13.700 4.366 1.00 88.50 89 GLY A C 1
ATOM 689 O O . GLY A 1 89 ? 2.743 12.630 4.464 1.00 88.50 89 GLY A O 1
ATOM 690 N N . LEU A 1 90 ? 0.985 13.923 4.952 1.00 91.06 90 LEU A N 1
ATOM 691 C CA . LEU A 1 90 ? 0.151 12.877 5.520 1.00 91.06 90 LEU A CA 1
ATOM 692 C C . LEU A 1 90 ? -0.893 12.493 4.468 1.00 91.06 90 LEU A C 1
ATOM 694 O O . LEU A 1 90 ? -1.677 13.342 4.037 1.00 91.06 90 LEU A O 1
ATOM 698 N N . ALA A 1 91 ? -0.884 11.234 4.036 1.00 92.50 91 ALA A N 1
ATOM 699 C CA . ALA A 1 91 ? -1.878 10.701 3.114 1.00 92.50 91 ALA A CA 1
ATOM 700 C C . ALA A 1 91 ? -2.952 9.937 3.889 1.00 92.50 91 ALA A C 1
ATOM 702 O O . ALA A 1 91 ? -2.647 8.977 4.597 1.00 92.50 91 ALA A O 1
ATOM 703 N N . LYS A 1 92 ? -4.210 10.347 3.712 1.00 94.62 92 LYS A N 1
ATOM 704 C CA . LYS A 1 92 ? -5.391 9.634 4.205 1.00 94.62 92 LYS A CA 1
ATOM 705 C C . LYS A 1 92 ? -5.944 8.757 3.097 1.00 94.62 92 LYS A C 1
ATOM 707 O O . LYS A 1 92 ? -6.310 9.254 2.028 1.00 94.62 92 LYS A O 1
ATOM 712 N N . ILE A 1 93 ? -6.010 7.457 3.345 1.00 93.75 93 ILE A N 1
ATOM 713 C CA . ILE A 1 93 ? -6.433 6.465 2.359 1.00 93.75 93 ILE A CA 1
ATOM 714 C C . ILE A 1 93 ? -7.586 5.644 2.926 1.00 93.75 93 ILE A C 1
ATOM 716 O O . ILE A 1 93 ? -7.512 5.127 4.041 1.00 93.75 93 ILE A O 1
ATOM 720 N N . GLU A 1 94 ? -8.650 5.527 2.135 1.00 94.38 94 GLU A N 1
ATOM 721 C CA . GLU A 1 94 ? -9.774 4.635 2.401 1.00 94.38 94 GLU A CA 1
ATOM 722 C C . GLU A 1 94 ? -9.644 3.401 1.505 1.00 94.38 94 GLU A C 1
ATOM 724 O O . GLU A 1 94 ? -9.381 3.501 0.305 1.00 94.38 94 GLU A O 1
ATOM 729 N N . ALA A 1 95 ? -9.811 2.221 2.092 1.00 94.94 95 ALA A N 1
ATOM 730 C CA . ALA A 1 95 ? -9.790 0.950 1.384 1.00 94.94 95 ALA A CA 1
ATOM 731 C C . ALA A 1 95 ? -10.844 0.004 1.963 1.00 94.94 95 ALA A C 1
ATOM 733 O O . ALA A 1 95 ? -11.190 0.087 3.140 1.00 94.94 95 ALA A O 1
ATOM 734 N N . LYS A 1 96 ? -11.362 -0.929 1.162 1.00 93.62 96 LYS A N 1
ATOM 735 C CA . LYS A 1 96 ? -12.417 -1.853 1.591 1.00 93.62 96 LYS A CA 1
ATOM 736 C C . LYS A 1 96 ? -11.974 -3.303 1.459 1.00 93.62 96 LYS A C 1
ATOM 738 O O . LYS A 1 96 ? -11.405 -3.707 0.447 1.00 93.62 96 LYS A O 1
ATOM 743 N N . LYS A 1 97 ? -12.258 -4.119 2.475 1.00 93.38 97 LYS A N 1
ATOM 744 C CA . LYS A 1 97 ? -12.106 -5.572 2.373 1.00 93.38 97 LYS A CA 1
ATOM 745 C C . LYS A 1 97 ? -13.206 -6.110 1.449 1.00 93.38 97 LYS A C 1
ATOM 747 O O . LYS A 1 97 ? -14.380 -5.794 1.681 1.00 93.38 97 LYS A O 1
ATOM 752 N N . PRO A 1 98 ? -12.875 -6.913 0.423 1.00 90.00 98 PRO A N 1
ATOM 753 C CA . PRO A 1 98 ? -13.892 -7.528 -0.420 1.00 90.00 98 PRO A CA 1
ATOM 754 C C . PRO A 1 98 ? -14.895 -8.332 0.418 1.00 90.00 98 PRO A C 1
ATOM 756 O O . PRO A 1 98 ? -14.574 -8.865 1.479 1.00 90.00 98 PRO A O 1
ATOM 759 N N . ALA A 1 99 ? -16.141 -8.394 -0.051 1.00 83.81 99 ALA A N 1
ATOM 760 C CA . ALA A 1 99 ? -17.190 -9.172 0.611 1.00 83.81 99 ALA A CA 1
ATOM 761 C C . ALA A 1 99 ? -17.049 -10.687 0.377 1.00 83.81 99 ALA A C 1
ATOM 763 O O . ALA A 1 99 ? -17.716 -11.465 1.051 1.00 83.81 99 ALA A O 1
ATOM 764 N N . TYR A 1 100 ? -16.209 -11.091 -0.580 1.00 80.81 100 TYR A N 1
ATOM 765 C CA . TYR A 1 100 ? -15.914 -12.486 -0.875 1.00 80.81 100 TYR A CA 1
ATOM 766 C C . TYR A 1 100 ? -14.579 -12.886 -0.244 1.00 80.81 100 TYR A C 1
ATOM 768 O O . TYR A 1 100 ? -13.635 -12.095 -0.214 1.00 80.81 100 TYR A O 1
ATOM 776 N N . GLU A 1 101 ? -14.492 -14.125 0.228 1.00 75.44 101 GLU A N 1
ATOM 777 C CA . GLU A 1 101 ? -13.229 -14.723 0.666 1.00 75.44 101 GLU A CA 1
ATOM 778 C C . GLU A 1 101 ? -12.688 -15.665 -0.413 1.00 75.44 101 GLU A C 1
ATOM 780 O O . GLU A 1 101 ? -13.449 -16.338 -1.113 1.00 75.44 101 GLU A O 1
ATOM 785 N N . VAL A 1 102 ? -11.363 -15.696 -0.581 1.00 68.88 102 VAL A N 1
ATOM 786 C CA . VAL A 1 102 ? -10.699 -16.555 -1.570 1.00 68.88 102 VAL A CA 1
ATOM 787 C C . VAL A 1 102 ? -11.015 -18.015 -1.233 1.00 68.88 102 VAL A C 1
ATOM 789 O O . VAL A 1 102 ? -10.632 -18.507 -0.176 1.00 68.88 102 VAL A O 1
ATOM 792 N N . GLY A 1 103 ? -11.758 -18.692 -2.114 1.00 71.38 103 GLY A N 1
ATOM 793 C CA . GLY A 1 103 ? -12.259 -20.056 -1.896 1.00 71.38 103 GLY A CA 1
ATOM 794 C C . GLY A 1 103 ? -13.762 -20.155 -1.603 1.00 71.38 103 GLY A C 1
ATOM 795 O O . GLY A 1 103 ? -14.297 -21.264 -1.543 1.00 71.38 103 GLY A O 1
ATOM 796 N N . GLN A 1 104 ? -14.483 -19.034 -1.478 1.00 74.38 104 GLN A N 1
ATOM 797 C CA . GLN A 1 104 ? -15.943 -19.067 -1.410 1.00 74.38 104 GLN A CA 1
ATOM 798 C C . GLN A 1 104 ? -16.550 -19.435 -2.764 1.00 74.38 104 GLN A C 1
ATOM 800 O O . GLN A 1 104 ? -16.427 -18.722 -3.760 1.00 74.38 104 GLN A O 1
ATOM 805 N N . LYS A 1 105 ? -17.282 -20.549 -2.776 1.00 77.00 105 LYS A N 1
ATOM 806 C CA . LYS A 1 105 ? -18.174 -20.912 -3.875 1.00 77.00 105 LYS A CA 1
ATOM 807 C C . LYS A 1 105 ? -19.475 -20.119 -3.746 1.00 77.00 105 LYS A C 1
ATOM 809 O O . LYS A 1 105 ? -20.311 -20.406 -2.896 1.00 77.00 105 LYS A O 1
ATOM 814 N N . MET A 1 106 ? -19.652 -19.114 -4.592 1.00 73.50 106 MET A N 1
ATOM 815 C CA . MET A 1 106 ? -20.944 -18.450 -4.756 1.00 73.50 106 MET A CA 1
ATOM 816 C C . MET A 1 106 ? -21.726 -19.180 -5.844 1.00 73.50 106 MET A C 1
ATOM 818 O O . MET A 1 106 ? -21.251 -19.317 -6.971 1.00 73.50 106 MET A O 1
ATOM 822 N N . THR A 1 107 ? -22.931 -19.655 -5.531 1.00 78.88 107 THR A N 1
ATOM 823 C CA . THR A 1 107 ? -23.829 -20.178 -6.563 1.00 78.88 107 THR A CA 1
ATOM 824 C C . THR A 1 107 ? -24.338 -19.007 -7.388 1.00 78.88 107 THR A C 1
ATOM 826 O O . THR A 1 107 ? -25.134 -18.197 -6.910 1.00 78.88 107 THR A O 1
ATOM 829 N N . LEU A 1 108 ? -23.862 -18.897 -8.627 1.00 77.50 108 LEU A N 1
ATOM 830 C CA . LEU A 1 108 ? -24.381 -17.923 -9.574 1.00 77.50 108 LEU A CA 1
ATOM 831 C C . LEU A 1 108 ? -25.830 -18.291 -9.894 1.00 77.50 108 LEU A C 1
ATOM 833 O O . LEU A 1 108 ? -26.103 -19.222 -10.653 1.00 77.50 108 LEU A O 1
ATOM 837 N N . ASN A 1 109 ? -26.769 -17.544 -9.318 1.00 76.94 109 ASN A N 1
ATOM 838 C CA . ASN A 1 109 ? -28.165 -17.615 -9.713 1.00 76.94 109 ASN A CA 1
ATOM 839 C C . ASN A 1 109 ? -28.310 -16.919 -11.062 1.00 76.94 109 ASN A C 1
ATOM 841 O O . ASN A 1 109 ? -28.745 -15.770 -11.158 1.00 76.94 109 ASN A O 1
ATOM 845 N N . PHE A 1 110 ? -27.961 -17.641 -12.124 1.00 79.50 110 PHE A N 1
ATOM 846 C CA . PHE A 1 110 ? -28.448 -17.327 -13.451 1.00 79.50 110 PHE A CA 1
ATOM 847 C C . PHE A 1 110 ? -29.963 -17.463 -13.386 1.00 79.50 110 PHE A C 1
ATOM 849 O O . PHE A 1 110 ? -30.517 -18.556 -13.518 1.00 79.50 110 PHE A O 1
ATOM 856 N N . LYS A 1 111 ? -30.649 -16.343 -13.125 1.00 73.81 111 LYS A N 1
ATOM 857 C CA . LYS A 1 111 ? -32.076 -16.223 -13.399 1.00 73.81 111 LYS A CA 1
ATOM 858 C C . LYS A 1 111 ? -32.216 -16.735 -14.822 1.00 73.81 111 LYS A C 1
ATOM 860 O O . LYS A 1 111 ? -31.692 -16.103 -15.740 1.00 73.81 111 LYS A O 1
ATOM 865 N N . LYS A 1 112 ? -32.848 -17.901 -14.991 1.00 64.19 112 LYS A N 1
ATOM 866 C CA . LYS A 1 112 ? -33.294 -18.365 -16.299 1.00 64.19 112 LYS A CA 1
ATOM 867 C C . LYS A 1 112 ? -34.181 -17.238 -16.803 1.00 64.19 112 LYS A C 1
ATOM 869 O O . LYS A 1 112 ? -35.348 -17.154 -16.426 1.00 64.19 112 LYS A O 1
ATOM 874 N N . LYS A 1 113 ? -33.615 -16.310 -17.583 1.00 54.97 113 LYS A N 1
ATOM 875 C CA . LYS A 1 113 ? -34.427 -15.473 -18.448 1.00 54.97 113 LYS A CA 1
ATOM 876 C C . LYS A 1 113 ? -35.247 -16.493 -19.206 1.00 54.97 113 LYS A C 1
ATOM 878 O O . LYS A 1 113 ? -34.682 -17.433 -19.766 1.00 54.97 113 LYS A O 1
ATOM 883 N N . ASN A 1 114 ? -36.561 -16.358 -19.118 1.00 57.97 114 ASN A N 1
ATOM 884 C CA . ASN A 1 114 ? -37.475 -17.080 -19.970 1.00 57.97 114 ASN A CA 1
ATOM 885 C C . ASN A 1 114 ? -37.192 -16.584 -21.392 1.00 57.97 114 ASN A C 1
ATOM 887 O O . ASN A 1 114 ? -37.843 -15.675 -21.900 1.00 57.97 114 ASN A O 1
ATOM 891 N N . THR A 1 115 ? -36.108 -17.081 -21.982 1.00 54.81 115 THR A N 1
ATOM 892 C CA . THR A 1 115 ? -35.842 -16.962 -23.392 1.00 54.81 115 THR A CA 1
ATOM 893 C C . THR A 1 115 ? -36.813 -17.941 -24.001 1.00 54.81 115 THR A C 1
ATOM 895 O O . THR A 1 115 ? -36.565 -19.140 -24.111 1.00 54.81 115 THR A O 1
ATOM 898 N N . ASN A 1 116 ? -37.966 -17.398 -24.382 1.00 59.34 116 ASN A N 1
ATOM 899 C CA . ASN A 1 116 ? -38.600 -17.840 -25.601 1.00 59.34 116 ASN A CA 1
ATOM 900 C C . ASN A 1 116 ? -37.450 -17.927 -26.611 1.00 59.34 116 ASN A C 1
ATOM 902 O O . ASN A 1 116 ? -36.898 -16.898 -27.005 1.00 59.34 116 ASN A O 1
ATOM 906 N N . LYS A 1 117 ? -36.962 -19.144 -26.873 1.00 53.75 117 LYS A N 1
ATOM 907 C CA . LYS A 1 117 ? -35.850 -19.415 -27.782 1.00 53.75 117 LYS A CA 1
ATOM 908 C C . LYS A 1 117 ? -36.365 -19.187 -29.205 1.00 53.75 117 LYS A C 1
ATOM 910 O O . LYS A 1 117 ? -36.374 -20.097 -30.018 1.00 53.75 117 LYS A O 1
ATOM 915 N N . LYS A 1 118 ? -36.824 -17.971 -29.507 1.00 53.31 118 LYS A N 1
ATOM 916 C CA . LYS A 1 118 ? -36.715 -17.439 -30.854 1.00 53.31 118 LYS A CA 1
ATOM 917 C C . LYS A 1 118 ? -35.249 -17.097 -31.003 1.00 53.31 118 LYS A C 1
ATOM 919 O O . LYS A 1 118 ? -34.722 -16.205 -30.343 1.00 53.31 118 LYS A O 1
ATOM 924 N N . ALA A 1 119 ? -34.601 -17.974 -31.746 1.00 55.88 119 ALA A N 1
ATOM 925 C CA . ALA A 1 119 ? -33.207 -17.949 -32.083 1.00 55.88 119 ALA A CA 1
ATOM 926 C C . ALA A 1 119 ? -32.733 -16.523 -32.391 1.00 55.88 119 ALA A C 1
ATOM 928 O O . ALA A 1 119 ? -33.111 -15.915 -33.383 1.00 55.88 119 ALA A O 1
ATOM 929 N N . VAL A 1 120 ? -31.841 -16.027 -31.536 1.00 55.28 120 VAL A N 1
ATOM 930 C CA . VAL A 1 120 ? -30.987 -14.868 -31.837 1.00 55.28 120 VAL A CA 1
ATOM 931 C C . VAL A 1 120 ? -30.040 -15.188 -33.012 1.00 55.28 120 VAL A C 1
ATOM 933 O O . VAL A 1 120 ? -29.461 -14.292 -33.602 1.00 55.28 120 VAL A O 1
ATOM 936 N N . TRP A 1 121 ? -29.949 -16.464 -33.400 1.00 54.03 121 TRP A N 1
ATOM 937 C CA . TRP A 1 121 ? -29.273 -16.948 -34.604 1.00 54.03 121 TRP A CA 1
ATOM 938 C C . TRP A 1 121 ? -30.228 -17.229 -35.781 1.00 54.03 121 TRP A C 1
ATOM 940 O O . TRP A 1 121 ? -29.781 -17.737 -36.796 1.00 54.03 121 TRP A O 1
ATOM 950 N N . ALA A 1 122 ? -31.530 -16.924 -35.674 1.00 55.56 122 ALA A N 1
ATOM 951 C CA . ALA A 1 122 ? -32.494 -17.066 -36.780 1.00 55.56 122 ALA A CA 1
ATOM 952 C C . ALA A 1 122 ? -33.108 -15.720 -37.189 1.00 55.56 122 ALA A C 1
ATOM 954 O O . ALA A 1 122 ? -34.286 -15.633 -37.530 1.00 55.56 122 ALA A O 1
ATOM 955 N N . SER A 1 123 ? -32.314 -14.652 -37.102 1.00 48.97 123 SER A N 1
ATOM 956 C CA . SER A 1 123 ? -32.596 -13.378 -37.769 1.00 48.97 123 SER A CA 1
ATOM 957 C C . SER A 1 123 ? -31.844 -13.219 -39.094 1.00 48.97 123 SER A C 1
ATOM 959 O O . SER A 1 123 ? -31.928 -12.158 -39.698 1.00 48.97 123 SER A O 1
ATOM 961 N N . VAL A 1 124 ? -31.166 -14.264 -39.575 1.00 56.78 124 VAL A N 1
ATOM 962 C CA . VAL A 1 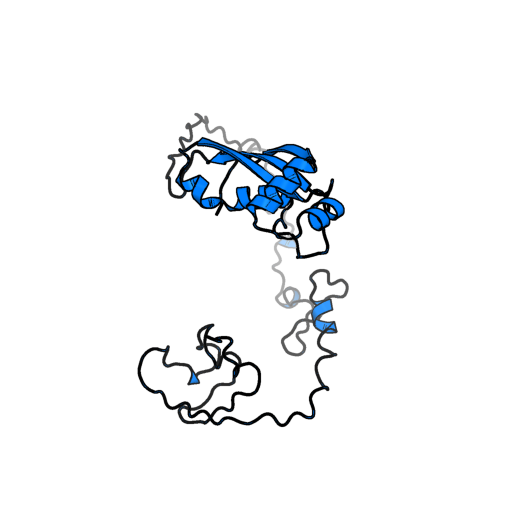124 ? -31.013 -14.468 -41.019 1.00 56.78 124 VAL A CA 1
ATOM 963 C C . VAL A 1 124 ? -32.150 -15.390 -41.425 1.00 56.78 124 VAL A C 1
ATOM 965 O O . VAL A 1 124 ? -32.280 -16.501 -40.910 1.00 56.78 124 VAL A O 1
ATOM 968 N N . ALA A 1 125 ? -33.072 -14.857 -42.217 1.00 54.03 125 ALA A N 1
ATOM 969 C CA . ALA A 1 125 ? -34.166 -15.625 -42.772 1.00 54.03 125 ALA A CA 1
ATOM 970 C C . ALA A 1 125 ? -33.579 -16.870 -43.447 1.00 54.03 125 ALA A C 1
ATOM 972 O O . ALA A 1 125 ? -32.720 -16.757 -44.314 1.00 54.03 125 ALA A O 1
ATOM 973 N N . ALA A 1 126 ? -34.038 -18.055 -43.052 1.00 56.34 126 ALA A N 1
ATOM 974 C CA . ALA A 1 126 ? -33.682 -19.318 -43.697 1.00 56.34 126 ALA A CA 1
ATOM 975 C C . ALA A 1 126 ? -34.342 -19.465 -45.090 1.00 56.34 126 ALA A C 1
ATOM 977 O O . ALA A 1 126 ? -34.725 -20.564 -45.471 1.00 56.34 126 ALA A O 1
ATOM 978 N N . ASP A 1 127 ? -34.521 -18.347 -45.797 1.00 57.25 127 ASP A N 1
ATOM 979 C CA . ASP A 1 127 ? -35.115 -18.233 -47.134 1.00 57.25 127 ASP A CA 1
ATOM 980 C C . ASP A 1 127 ? -34.290 -17.296 -48.045 1.00 57.25 127 ASP A C 1
ATOM 982 O O . ASP A 1 127 ? -34.702 -17.013 -49.160 1.00 57.25 127 ASP A O 1
ATOM 986 N N . ASP A 1 128 ? -33.130 -16.809 -47.572 1.00 61.09 128 ASP A N 1
ATOM 987 C CA . ASP A 1 128 ? -32.212 -15.928 -48.322 1.00 61.09 128 ASP A CA 1
ATOM 988 C C . ASP A 1 128 ? -30.737 -16.229 -47.973 1.00 61.09 128 ASP A C 1
ATOM 990 O O . ASP A 1 128 ? -29.892 -15.341 -47.886 1.00 61.09 128 ASP A O 1
ATOM 994 N N . LEU A 1 129 ? -30.433 -17.494 -47.655 1.00 65.69 129 LEU A N 1
ATOM 995 C CA . LEU A 1 129 ? -29.049 -17.957 -47.547 1.00 65.69 129 LEU A CA 1
ATOM 996 C C . LEU A 1 129 ? -28.631 -18.453 -48.927 1.00 65.69 129 LEU A C 1
ATOM 998 O O . LEU A 1 129 ? -29.125 -19.483 -49.388 1.00 65.69 129 LEU A O 1
ATOM 1002 N N . GLU A 1 130 ? -27.766 -17.686 -49.585 1.00 70.25 130 GLU A N 1
ATOM 1003 C CA . GLU A 1 130 ? -27.109 -18.106 -50.820 1.00 70.25 130 GLU A CA 1
ATOM 1004 C C . GLU A 1 130 ? -26.344 -19.412 -50.568 1.00 70.25 130 GLU A C 1
ATOM 1006 O O . GLU A 1 130 ? -25.740 -19.600 -49.510 1.00 70.25 130 GLU A O 1
ATOM 1011 N N . ASP A 1 131 ? -26.423 -20.338 -51.521 1.00 73.25 131 ASP A N 1
ATOM 1012 C CA . ASP A 1 131 ? -25.779 -21.644 -51.421 1.00 73.25 131 ASP A CA 1
ATOM 1013 C C . ASP A 1 131 ? -24.251 -21.468 -51.395 1.00 73.25 131 ASP A C 1
ATOM 1015 O O . ASP A 1 131 ? -23.664 -20.968 -52.357 1.00 73.25 131 ASP A O 1
ATOM 1019 N N . GLU A 1 132 ? -23.606 -21.849 -50.287 1.00 73.31 132 GLU A N 1
ATOM 1020 C CA . GLU A 1 132 ? -22.161 -21.671 -50.067 1.00 73.31 132 GLU A CA 1
ATOM 1021 C C . GLU A 1 132 ? -21.324 -22.399 -51.135 1.00 73.31 132 GLU A C 1
ATOM 1023 O O . GLU A 1 132 ? -20.240 -21.932 -51.481 1.00 73.31 132 GLU A O 1
ATOM 1028 N N . ASP A 1 133 ? -21.855 -23.479 -51.720 1.00 71.31 133 ASP A N 1
ATOM 1029 C CA . ASP A 1 133 ? -21.222 -24.200 -52.831 1.00 71.31 133 ASP A CA 1
ATOM 1030 C C . ASP A 1 133 ? -21.321 -23.441 -54.171 1.00 71.31 133 ASP A C 1
ATOM 1032 O O . ASP A 1 133 ? -20.533 -23.691 -55.077 1.00 71.31 133 ASP A O 1
ATOM 1036 N N . THR A 1 134 ? -22.246 -22.483 -54.308 1.00 78.56 134 THR A N 1
ATOM 1037 C CA . THR A 1 134 ? -22.354 -21.610 -55.496 1.00 78.56 134 THR A CA 1
ATOM 1038 C C . THR A 1 134 ? -21.421 -20.393 -55.409 1.00 78.56 134 THR A C 1
ATOM 1040 O O . THR A 1 134 ? -21.125 -19.771 -56.427 1.00 78.56 134 THR A O 1
ATOM 1043 N N . LEU A 1 135 ? -20.941 -20.046 -54.208 1.00 75.19 135 LEU A N 1
ATOM 1044 C CA . LEU A 1 135 ? -19.979 -18.957 -53.979 1.00 75.19 135 LEU A CA 1
ATOM 1045 C C . LEU A 1 135 ? -18.514 -19.392 -54.135 1.00 75.19 135 LEU A C 1
ATOM 1047 O O . LEU A 1 135 ? -17.628 -18.536 -54.142 1.00 75.19 135 LEU A O 1
ATOM 1051 N N . LEU A 1 136 ? -18.254 -20.697 -54.220 1.00 80.38 136 LEU A N 1
ATOM 1052 C CA . LEU A 1 136 ? -16.924 -21.259 -54.426 1.00 80.38 136 LEU A CA 1
ATOM 1053 C C . LEU A 1 136 ? -16.732 -21.586 -55.908 1.00 80.38 136 LEU A C 1
ATOM 1055 O O . LEU A 1 136 ? -17.435 -22.427 -56.464 1.00 80.38 136 LEU A O 1
ATOM 1059 N N . ASP A 1 137 ? -15.746 -20.953 -56.537 1.00 78.88 137 ASP A N 1
ATOM 1060 C CA . ASP A 1 137 ? -15.371 -21.269 -57.913 1.00 78.88 137 ASP A CA 1
ATOM 1061 C C . ASP A 1 137 ? -14.477 -22.522 -57.957 1.00 78.88 137 ASP A C 1
ATOM 1063 O O . ASP A 1 137 ? -13.786 -22.864 -56.992 1.00 78.88 137 ASP A O 1
ATOM 1067 N N . ASP A 1 138 ? -14.395 -23.178 -59.121 1.00 76.25 138 ASP A N 1
ATOM 1068 C CA . ASP A 1 138 ? -13.562 -24.376 -59.342 1.00 76.25 138 ASP A CA 1
ATOM 1069 C C . ASP A 1 138 ? -12.078 -24.187 -58.958 1.00 76.25 138 ASP A C 1
ATOM 1071 O O . ASP A 1 138 ? -11.361 -25.164 -58.740 1.00 76.25 138 ASP A O 1
ATOM 1075 N N . ALA A 1 139 ? -11.603 -22.940 -58.866 1.00 74.88 139 ALA A N 1
ATOM 1076 C CA . ALA A 1 139 ? -10.255 -22.597 -58.423 1.00 74.88 139 ALA A CA 1
ATOM 1077 C C . ALA A 1 139 ? -10.052 -22.737 -56.900 1.00 74.88 139 ALA A C 1
ATOM 1079 O O . ALA A 1 139 ? -8.967 -23.140 -56.479 1.00 74.88 139 ALA A O 1
ATOM 1080 N N . ASP A 1 140 ? -11.072 -22.460 -56.081 1.00 78.69 140 ASP A N 1
ATOM 1081 C CA . ASP A 1 140 ? -10.997 -22.532 -54.611 1.00 78.69 140 ASP A CA 1
ATOM 1082 C C . ASP A 1 140 ? -11.069 -23.977 -54.095 1.00 78.69 140 ASP A C 1
ATOM 1084 O O . AS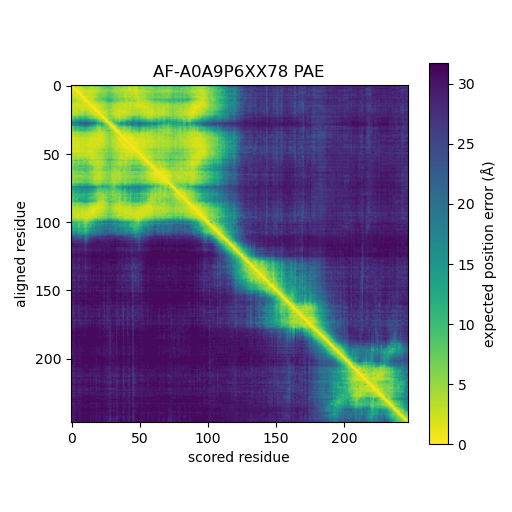P A 1 140 ? -10.525 -24.318 -53.041 1.00 78.69 140 ASP A O 1
ATOM 1088 N N . LEU A 1 141 ? -11.687 -24.864 -54.879 1.00 75.75 141 LEU A N 1
ATOM 1089 C CA . LEU A 1 141 ? -11.737 -26.304 -54.619 1.00 75.75 141 LEU A CA 1
ATOM 1090 C C . LEU A 1 141 ? -10.384 -27.003 -54.865 1.00 75.75 141 LEU A C 1
ATOM 1092 O O . LEU A 1 141 ? -10.183 -28.150 -54.439 1.00 75.75 141 LEU A O 1
ATOM 1096 N N . VAL A 1 142 ? -9.428 -26.334 -55.524 1.00 81.12 142 VAL A N 1
ATOM 1097 C CA . VAL A 1 142 ? -8.087 -26.878 -55.764 1.00 81.12 142 VAL A CA 1
ATOM 1098 C C . VAL A 1 142 ? -7.260 -26.786 -54.488 1.00 81.12 142 VAL A C 1
ATOM 1100 O O . VAL A 1 142 ? -6.809 -25.724 -54.064 1.00 81.12 142 VAL A O 1
ATOM 1103 N N . LYS A 1 143 ? -6.996 -27.945 -53.881 1.00 78.06 143 LYS A N 1
ATOM 1104 C CA . LYS A 1 143 ? -6.104 -28.032 -52.720 1.00 78.06 143 LYS A CA 1
ATOM 1105 C C . LYS A 1 143 ? -4.708 -27.508 -53.094 1.00 78.06 143 LYS A C 1
ATOM 1107 O O . LYS A 1 143 ? -4.155 -27.981 -54.091 1.00 78.06 143 LYS A O 1
ATOM 1112 N N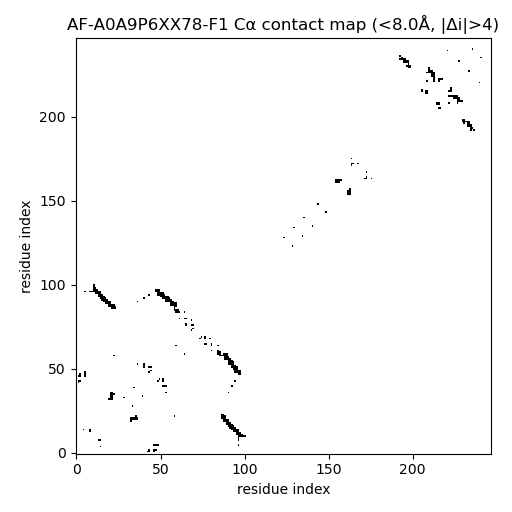 . PRO A 1 144 ? -4.105 -26.611 -52.291 1.00 77.81 144 PRO A N 1
ATOM 1113 C CA . PRO A 1 144 ? -2.758 -26.115 -52.549 1.00 77.81 144 PRO A CA 1
ATOM 1114 C C . PRO A 1 144 ? -1.755 -27.274 -52.639 1.00 77.81 144 PRO A C 1
ATOM 1116 O O . PRO A 1 144 ? -1.804 -28.219 -51.840 1.00 77.81 144 PRO A O 1
ATOM 1119 N N . THR A 1 145 ? -0.860 -27.225 -53.630 1.00 75.44 145 THR A N 1
ATOM 1120 C CA . THR A 1 145 ? 0.158 -28.263 -53.829 1.00 75.44 145 THR A CA 1
ATOM 1121 C C . THR A 1 145 ? 1.212 -28.196 -52.725 1.00 75.44 145 THR A C 1
ATOM 1123 O O . THR A 1 145 ? 1.394 -27.187 -52.044 1.00 75.44 145 THR A O 1
ATOM 1126 N N . LYS A 1 146 ? 1.940 -29.297 -52.505 1.00 67.81 146 LYS A N 1
ATOM 1127 C CA . LYS A 1 146 ? 2.968 -29.353 -51.451 1.00 67.81 146 LYS A CA 1
ATOM 1128 C C . LYS A 1 146 ? 4.086 -28.319 -51.656 1.00 67.81 146 LYS A C 1
ATOM 1130 O O . LYS A 1 146 ? 4.708 -27.941 -50.671 1.00 67.81 146 LYS A O 1
ATOM 1135 N N . GLU A 1 147 ? 4.299 -27.833 -52.882 1.00 67.00 147 GLU A N 1
ATOM 1136 C CA . GLU A 1 147 ? 5.265 -26.766 -53.177 1.00 67.00 147 GLU A CA 1
ATOM 1137 C C . GLU A 1 147 ? 4.764 -25.362 -52.802 1.00 67.00 147 GLU A C 1
ATOM 1139 O O . GLU A 1 147 ? 5.573 -24.484 -52.542 1.00 67.00 147 GLU A O 1
ATOM 1144 N N . SER A 1 148 ? 3.452 -25.114 -52.708 1.00 64.88 148 SER A N 1
ATOM 1145 C CA . SER A 1 148 ? 2.948 -23.829 -52.191 1.00 64.88 148 SER A CA 1
ATOM 1146 C C . SER A 1 148 ? 2.914 -23.783 -50.659 1.00 64.88 148 SER A C 1
ATOM 1148 O O . SER A 1 148 ? 2.758 -22.719 -50.067 1.00 64.88 148 SER A O 1
ATOM 1150 N N . LEU A 1 149 ? 3.037 -24.944 -50.006 1.00 62.97 149 LEU A N 1
ATOM 1151 C CA . LEU A 1 149 ? 3.106 -25.083 -48.548 1.00 62.97 149 LEU A CA 1
ATOM 1152 C C . LEU A 1 149 ? 4.544 -25.049 -48.014 1.00 62.97 149 LEU A C 1
ATOM 1154 O O . LEU A 1 149 ? 4.740 -25.050 -46.795 1.00 62.97 149 LEU A O 1
ATOM 1158 N N . THR A 1 150 ? 5.557 -25.023 -48.887 1.00 63.56 150 THR A N 1
ATOM 1159 C CA . THR A 1 150 ? 6.930 -24.796 -48.442 1.00 63.56 150 THR A CA 1
ATOM 1160 C C . THR A 1 150 ? 7.065 -23.364 -47.954 1.00 63.56 150 THR A C 1
ATOM 1162 O O . THR A 1 150 ? 6.688 -22.403 -48.623 1.00 63.56 150 THR A O 1
ATOM 1165 N N . ARG A 1 151 ? 7.580 -23.240 -46.733 1.00 59.41 151 ARG A N 1
ATOM 1166 C CA . ARG A 1 151 ? 7.860 -21.965 -46.082 1.00 59.41 151 ARG A CA 1
ATOM 1167 C C . ARG A 1 151 ? 8.727 -21.104 -47.015 1.00 59.41 151 ARG A C 1
ATOM 1169 O O . ARG A 1 151 ? 9.708 -21.642 -47.518 1.00 59.41 151 ARG A O 1
ATOM 1176 N N . PRO A 1 152 ? 8.416 -19.811 -47.216 1.00 62.66 152 PRO A N 1
ATOM 1177 C CA . PRO A 1 152 ? 9.248 -18.931 -48.030 1.00 62.66 152 PRO A CA 1
ATOM 1178 C C . PRO A 1 152 ? 10.710 -18.984 -47.568 1.00 62.66 152 PRO A C 1
ATOM 1180 O O . PRO A 1 152 ? 10.964 -18.932 -46.359 1.00 62.66 152 PRO A O 1
ATOM 1183 N N . ASP A 1 153 ? 11.641 -19.071 -48.521 1.00 56.28 153 ASP A N 1
ATOM 1184 C CA . ASP A 1 153 ? 13.085 -19.273 -48.299 1.00 56.2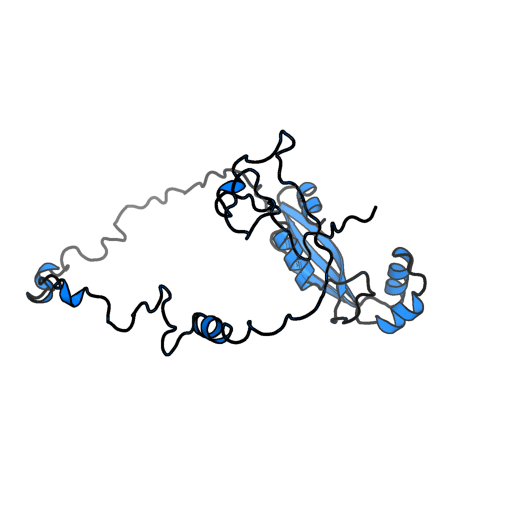8 153 ASP A CA 1
ATOM 1185 C C . ASP A 1 153 ? 13.747 -18.198 -47.413 1.00 56.28 153 ASP A C 1
ATOM 1187 O O . ASP A 1 153 ? 14.825 -18.406 -46.869 1.00 56.28 153 ASP A O 1
ATOM 1191 N N . ASP A 1 154 ? 13.070 -17.074 -47.160 1.00 54.78 154 ASP A N 1
ATOM 1192 C CA . ASP A 1 154 ? 13.533 -15.977 -46.291 1.00 54.78 154 ASP A CA 1
ATOM 1193 C C . ASP A 1 154 ? 13.520 -16.328 -44.783 1.00 54.78 154 ASP A C 1
ATOM 1195 O O . ASP A 1 154 ? 13.641 -15.466 -43.910 1.00 54.78 154 ASP A O 1
ATOM 1199 N N . CYS A 1 155 ? 13.335 -17.606 -44.438 1.00 55.19 155 CYS A N 1
ATOM 1200 C CA . CYS A 1 155 ? 13.454 -18.103 -43.071 1.00 55.19 155 CYS A CA 1
ATOM 1201 C C . CYS A 1 155 ? 14.464 -19.245 -42.932 1.00 55.19 155 CYS A C 1
ATOM 1203 O O . CYS A 1 155 ? 14.239 -20.196 -42.171 1.00 55.19 155 CYS A O 1
ATOM 1205 N N . GLU A 1 156 ? 15.568 -19.112 -43.665 1.00 56.88 156 GLU A N 1
ATOM 1206 C CA . GLU A 1 156 ? 16.762 -19.940 -43.562 1.00 56.88 156 GLU A CA 1
ATOM 1207 C C . GLU A 1 156 ? 17.278 -19.971 -42.111 1.00 56.88 156 GLU A C 1
ATOM 1209 O O . GLU A 1 156 ? 17.450 -18.946 -41.443 1.00 56.88 156 GLU A O 1
ATOM 1214 N N . LEU A 1 157 ? 17.449 -21.185 -41.591 1.00 54.19 157 LEU A N 1
ATOM 1215 C CA . LEU A 1 157 ? 17.998 -21.465 -40.269 1.00 54.19 157 LEU A CA 1
ATOM 1216 C C . LEU A 1 157 ? 19.512 -21.652 -40.433 1.00 54.19 157 LEU A C 1
ATOM 1218 O O . LEU A 1 157 ? 19.993 -22.780 -40.504 1.00 54.19 157 LEU A O 1
ATOM 1222 N N . THR A 1 158 ? 20.279 -20.569 -40.523 1.00 55.53 158 THR A N 1
ATOM 1223 C CA . THR A 1 158 ? 21.735 -20.675 -40.363 1.00 55.53 158 THR A CA 1
ATOM 1224 C C . THR A 1 158 ? 22.019 -20.961 -38.887 1.00 55.53 158 THR A C 1
ATOM 1226 O O . THR A 1 158 ? 21.652 -20.173 -38.016 1.00 55.53 158 THR A O 1
ATOM 1229 N N . ASP A 1 159 ? 22.578 -22.137 -38.596 1.00 52.91 159 ASP A N 1
ATOM 1230 C CA . ASP A 1 159 ? 23.034 -22.548 -37.257 1.00 52.91 159 ASP A CA 1
ATOM 1231 C C . ASP A 1 159 ? 21.937 -22.645 -36.176 1.00 52.91 159 ASP A C 1
ATOM 1233 O O . ASP A 1 159 ? 22.140 -22.325 -35.005 1.00 52.91 159 ASP A O 1
ATOM 1237 N N . GLY A 1 160 ? 20.733 -23.096 -36.551 1.00 60.22 160 GLY A N 1
ATOM 1238 C CA . GLY A 1 160 ? 19.665 -23.417 -35.591 1.00 60.22 160 GLY A CA 1
ATOM 1239 C C . GLY A 1 160 ? 18.974 -22.207 -34.946 1.00 60.22 160 GLY A C 1
ATOM 1240 O O . GLY A 1 160 ? 17.998 -22.380 -34.213 1.00 60.22 160 GLY A O 1
ATOM 1241 N N . LYS A 1 161 ? 19.413 -20.982 -35.256 1.00 61.12 161 LYS A N 1
ATOM 1242 C CA . LYS A 1 161 ? 18.777 -19.731 -34.829 1.00 61.12 161 LYS A CA 1
ATOM 1243 C C . LYS A 1 161 ? 18.246 -18.985 -36.048 1.00 61.12 161 LYS A C 1
ATOM 1245 O O . LYS A 1 161 ? 18.888 -18.886 -37.084 1.00 61.12 161 LYS A O 1
ATOM 1250 N N . ARG A 1 162 ? 17.023 -18.467 -35.938 1.00 67.94 162 ARG A N 1
ATOM 1251 C CA . ARG A 1 162 ? 16.438 -17.619 -36.986 1.00 67.94 162 ARG A CA 1
ATOM 1252 C C . ARG A 1 162 ? 17.165 -16.268 -36.968 1.00 67.94 162 ARG A C 1
ATOM 1254 O O . ARG A 1 162 ? 17.453 -15.766 -35.880 1.00 67.94 162 ARG A O 1
ATOM 1261 N N . LYS A 1 163 ? 17.334 -15.628 -38.123 1.00 72.88 163 LYS A N 1
ATOM 1262 C CA . LYS A 1 163 ? 17.788 -14.229 -38.231 1.00 72.88 163 LYS A CA 1
ATOM 1263 C C . LYS A 1 163 ? 16.658 -13.235 -37.935 1.00 72.88 163 LYS A C 1
ATOM 1265 O O . LYS A 1 163 ? 15.478 -13.575 -38.112 1.00 72.88 163 LYS A O 1
ATOM 1270 N N . ALA A 1 164 ? 16.967 -12.043 -37.426 1.00 76.75 164 ALA A N 1
ATOM 1271 C CA . ALA A 1 164 ? 15.964 -10.987 -37.261 1.00 76.75 164 ALA A CA 1
ATOM 1272 C C . ALA A 1 164 ? 15.420 -10.505 -38.628 1.00 76.75 164 ALA A C 1
ATOM 1274 O O . ALA A 1 164 ? 16.175 -10.312 -39.580 1.00 76.75 164 ALA A O 1
ATOM 1275 N N . CYS A 1 165 ? 14.099 -10.312 -38.745 1.00 76.06 165 CYS A N 1
ATOM 1276 C CA . CYS A 1 165 ? 13.476 -9.796 -39.972 1.00 76.06 165 CYS A CA 1
ATOM 1277 C C . CYS A 1 165 ? 13.880 -8.328 -40.231 1.00 76.06 165 CYS A C 1
ATOM 1279 O O . CYS A 1 165 ? 14.152 -7.592 -39.285 1.00 76.06 165 CYS A O 1
ATOM 1281 N N . LYS A 1 166 ? 13.815 -7.860 -41.489 1.00 74.00 166 LYS A N 1
ATOM 1282 C CA . LYS A 1 166 ? 14.220 -6.491 -41.900 1.00 74.00 166 LYS A CA 1
ATOM 1283 C C . LYS A 1 166 ? 13.532 -5.338 -41.138 1.00 74.00 166 LYS A C 1
ATOM 1285 O O . LYS A 1 166 ? 14.101 -4.260 -41.072 1.00 74.00 166 LYS A O 1
ATOM 1290 N N . ASN A 1 167 ? 12.353 -5.565 -40.548 1.00 70.50 167 ASN A N 1
ATOM 1291 C CA . ASN A 1 167 ? 11.642 -4.623 -39.665 1.00 70.50 167 ASN A CA 1
ATOM 1292 C C . ASN A 1 167 ? 11.246 -5.313 -38.345 1.00 70.50 167 ASN A C 1
ATOM 1294 O O . ASN A 1 167 ? 10.069 -5.400 -37.994 1.00 70.50 167 ASN A O 1
ATOM 1298 N N . CYS A 1 168 ? 12.215 -5.915 -37.654 1.00 74.12 168 CYS A N 1
ATOM 1299 C CA . CYS A 1 168 ? 11.972 -6.639 -36.408 1.00 74.12 168 CYS A CA 1
ATOM 1300 C C . CYS A 1 168 ? 11.594 -5.679 -35.267 1.00 74.12 168 CYS A C 1
ATOM 1302 O O . CYS A 1 168 ? 12.416 -4.894 -34.812 1.00 74.12 168 CYS A O 1
ATOM 1304 N N . THR A 1 169 ? 10.357 -5.779 -34.778 1.00 75.88 169 THR A N 1
ATOM 1305 C CA . THR A 1 169 ? 9.839 -5.017 -33.625 1.00 75.88 169 THR A CA 1
ATOM 1306 C C . THR A 1 169 ? 9.770 -5.845 -32.338 1.00 75.88 169 THR A C 1
ATOM 1308 O O . THR A 1 169 ? 9.368 -5.337 -31.298 1.00 75.88 169 THR A O 1
ATOM 1311 N N . CYS A 1 170 ? 10.145 -7.128 -32.390 1.00 73.44 170 CYS A N 1
ATOM 1312 C CA . CYS A 1 170 ? 10.038 -8.069 -31.271 1.00 73.44 170 CYS A CA 1
ATOM 1313 C C . CYS A 1 170 ? 11.335 -8.238 -30.456 1.00 73.44 170 CYS A C 1
ATOM 1315 O O . CYS A 1 170 ? 11.468 -9.226 -29.742 1.00 73.44 170 CYS A O 1
ATOM 1317 N N . GLY A 1 171 ? 12.298 -7.316 -30.581 1.00 70.56 171 GLY A N 1
ATOM 1318 C CA . GLY A 1 171 ? 13.523 -7.276 -29.762 1.00 70.56 171 GLY A CA 1
ATOM 1319 C C . GLY A 1 171 ? 14.647 -8.233 -30.183 1.00 70.56 171 GLY A C 1
ATOM 1320 O O . GLY A 1 171 ? 15.786 -8.068 -29.764 1.00 70.56 171 GLY A O 1
ATOM 1321 N N . ARG A 1 172 ? 14.394 -9.190 -31.088 1.00 73.62 172 ARG A N 1
ATOM 1322 C CA . ARG A 1 172 ? 15.412 -10.178 -31.515 1.00 73.62 172 ARG A CA 1
ATOM 1323 C C . ARG A 1 172 ? 16.601 -9.583 -32.279 1.00 73.62 172 ARG A C 1
ATOM 1325 O O . ARG A 1 172 ? 17.649 -10.210 -32.353 1.00 73.62 172 ARG A O 1
ATOM 1332 N N . ALA A 1 173 ? 16.437 -8.392 -32.854 1.00 78.88 173 ALA A N 1
ATOM 1333 C CA . ALA A 1 173 ? 17.527 -7.664 -33.503 1.00 78.88 173 ALA A CA 1
ATOM 1334 C C . ALA A 1 173 ? 18.548 -7.112 -32.493 1.00 78.88 173 ALA A C 1
ATOM 1336 O O . ALA A 1 173 ? 19.731 -7.027 -32.811 1.00 78.88 173 ALA A O 1
ATOM 1337 N N . GLU A 1 174 ? 18.100 -6.756 -31.288 1.00 77.69 174 GLU A N 1
ATOM 1338 C CA . GLU A 1 174 ? 18.955 -6.213 -30.227 1.00 77.69 174 GLU A CA 1
ATOM 1339 C C . GLU A 1 174 ? 19.823 -7.329 -29.622 1.00 77.69 174 GLU A C 1
ATOM 1341 O O . GLU A 1 174 ? 21.011 -7.141 -29.377 1.00 77.69 174 GLU A O 1
ATOM 1346 N N . GLU A 1 175 ? 19.252 -8.528 -29.485 1.00 68.44 175 GLU A N 1
ATOM 1347 C CA . GLU A 1 175 ? 19.937 -9.738 -29.012 1.00 68.44 175 GLU A CA 1
ATOM 1348 C C . GLU A 1 175 ? 21.074 -10.186 -29.948 1.00 68.44 175 GLU A C 1
ATOM 1350 O O . GLU A 1 175 ? 22.142 -10.578 -29.482 1.00 68.44 175 GLU A O 1
ATOM 1355 N N . GLU A 1 176 ? 20.877 -10.087 -31.268 1.00 67.75 176 GLU A N 1
ATOM 1356 C CA . GLU A 1 176 ? 21.896 -10.450 -32.266 1.00 67.75 176 GLU A CA 1
ATOM 1357 C C . GLU A 1 176 ? 23.068 -9.443 -32.281 1.00 67.75 176 GLU A C 1
ATOM 1359 O O . GLU A 1 176 ? 24.208 -9.822 -32.538 1.00 67.75 176 GLU A O 1
ATOM 1364 N N . GLN A 1 177 ? 22.818 -8.167 -31.952 1.00 63.06 177 GLN A N 1
ATOM 1365 C CA . GLN A 1 177 ? 23.849 -7.119 -31.893 1.00 63.06 177 GLN A CA 1
ATOM 1366 C C . GLN A 1 177 ? 24.663 -7.141 -30.594 1.00 63.06 177 GLN A C 1
ATOM 1368 O O . GLN A 1 177 ? 25.842 -6.788 -30.603 1.00 63.06 177 GLN A O 1
ATOM 1373 N N . ASN A 1 178 ? 24.071 -7.570 -29.478 1.00 59.09 178 ASN A N 1
ATOM 1374 C CA . ASN A 1 178 ? 24.746 -7.545 -28.179 1.00 59.09 178 ASN A CA 1
ATOM 1375 C C . ASN A 1 178 ? 25.706 -8.734 -27.962 1.00 59.09 178 ASN A C 1
ATOM 1377 O O . ASN A 1 178 ? 26.473 -8.740 -27.002 1.00 59.09 178 ASN A O 1
ATOM 1381 N N . GLN A 1 179 ? 25.695 -9.734 -28.852 1.00 53.38 179 GLN A N 1
ATOM 1382 C CA . GLN A 1 179 ? 26.517 -10.945 -28.735 1.00 53.38 179 GLN A CA 1
ATOM 1383 C C . GLN A 1 179 ? 27.972 -10.766 -29.237 1.00 53.38 179 GLN A C 1
ATOM 1385 O O . GLN A 1 179 ? 28.790 -11.667 -29.076 1.00 53.38 179 GLN A O 1
ATOM 1390 N N . VAL A 1 180 ? 28.338 -9.610 -29.809 1.00 48.47 180 VAL A N 1
ATOM 1391 C CA . VAL A 1 180 ? 29.663 -9.396 -30.439 1.00 48.47 180 VAL A CA 1
ATOM 1392 C C . VAL A 1 180 ? 30.713 -8.748 -29.514 1.00 48.47 180 VAL A C 1
ATOM 1394 O O . VAL A 1 180 ? 31.822 -8.481 -29.962 1.00 48.47 180 VAL A O 1
ATOM 1397 N N . VAL A 1 181 ? 30.404 -8.482 -28.236 1.00 44.34 181 VAL A N 1
ATOM 1398 C CA . VAL A 1 181 ? 31.290 -7.695 -27.336 1.00 44.34 181 VAL A CA 1
ATOM 1399 C C . VAL A 1 181 ? 31.694 -8.430 -26.048 1.00 44.34 181 VAL A C 1
ATOM 1401 O O . VAL A 1 181 ? 32.277 -7.833 -25.150 1.00 44.34 181 VAL A O 1
ATOM 1404 N N . SER A 1 182 ? 31.428 -9.732 -25.926 1.00 43.94 182 SER A N 1
ATOM 1405 C CA . SER A 1 182 ? 31.790 -10.506 -24.728 1.00 43.94 182 SER A CA 1
ATOM 1406 C C . SER A 1 182 ? 32.766 -11.642 -25.036 1.00 43.94 182 SER A C 1
ATOM 1408 O O . SER A 1 182 ? 32.447 -12.807 -24.818 1.00 43.94 182 SER A O 1
ATOM 1410 N N . LEU A 1 183 ? 33.944 -11.318 -25.565 1.00 42.22 183 LEU A N 1
ATOM 1411 C CA . LEU A 1 183 ? 35.124 -12.186 -25.514 1.00 42.22 183 LEU A CA 1
ATOM 1412 C C . LEU A 1 183 ? 36.356 -11.283 -25.689 1.00 42.22 183 LEU A C 1
ATOM 1414 O O . LEU A 1 183 ? 36.431 -10.613 -26.711 1.00 42.22 183 LEU A O 1
ATOM 1418 N N . ASP A 1 184 ? 37.228 -11.223 -24.672 1.00 37.78 184 ASP A N 1
ATOM 1419 C CA . ASP A 1 184 ? 38.618 -10.686 -24.670 1.00 37.78 184 ASP A CA 1
ATOM 1420 C C . ASP A 1 184 ? 38.998 -9.746 -23.508 1.00 37.78 184 ASP A C 1
ATOM 1422 O O . ASP A 1 184 ? 39.850 -8.876 -23.661 1.00 37.78 184 ASP A O 1
ATOM 1426 N N . LEU A 1 185 ? 38.468 -9.940 -22.296 1.00 39.50 185 LEU A N 1
ATOM 1427 C CA . LEU A 1 185 ? 39.140 -9.424 -21.092 1.00 39.50 185 LEU A CA 1
ATOM 1428 C C . LEU A 1 185 ? 38.908 -10.338 -19.884 1.00 39.50 185 LEU A C 1
ATOM 1430 O O . LEU A 1 185 ? 37.972 -10.116 -19.124 1.00 39.50 185 LEU A O 1
ATOM 1434 N N . MET A 1 186 ? 39.781 -11.334 -19.697 1.00 38.62 186 MET A N 1
ATOM 1435 C CA . MET A 1 186 ? 40.246 -11.731 -18.360 1.00 38.62 186 MET A CA 1
ATOM 1436 C C . MET A 1 186 ? 41.519 -12.583 -18.477 1.00 38.62 186 MET A C 1
ATOM 1438 O O . MET A 1 186 ? 41.469 -13.808 -18.528 1.00 38.62 186 MET A O 1
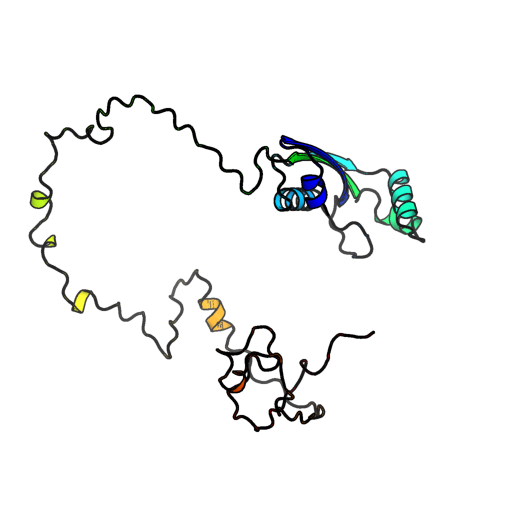ATOM 1442 N N . ASP A 1 187 ? 42.661 -11.904 -18.560 1.00 35.84 187 ASP A N 1
ATOM 1443 C CA . ASP A 1 187 ? 43.967 -12.454 -18.194 1.00 35.84 187 ASP A CA 1
ATOM 1444 C C . ASP A 1 187 ? 44.357 -11.843 -16.837 1.00 35.84 187 ASP A C 1
ATOM 1446 O O . ASP A 1 187 ? 44.079 -10.669 -16.581 1.00 35.84 187 ASP A O 1
ATOM 1450 N N . THR A 1 188 ? 45.012 -12.646 -15.998 1.00 38.50 188 THR A N 1
ATOM 1451 C CA . THR A 1 188 ? 45.619 -12.327 -14.690 1.00 38.50 188 THR A CA 1
ATOM 1452 C C . THR A 1 188 ? 44.700 -12.085 -13.475 1.00 38.50 188 THR A C 1
ATOM 1454 O O . THR A 1 188 ? 44.474 -10.947 -13.086 1.00 38.50 188 THR A O 1
ATOM 1457 N N . THR A 1 189 ? 44.305 -13.151 -12.764 1.00 34.28 189 THR A N 1
ATOM 1458 C CA . THR A 1 189 ? 44.443 -13.219 -11.289 1.00 34.28 189 THR A CA 1
ATOM 1459 C C . THR A 1 189 ? 44.687 -14.667 -10.855 1.00 34.28 189 THR A C 1
ATOM 1461 O O . THR A 1 189 ? 43.954 -15.586 -11.212 1.00 34.28 189 THR A O 1
ATOM 1464 N N . GLU A 1 190 ? 45.781 -14.878 -10.127 1.00 48.38 190 GLU A N 1
ATOM 1465 C CA . GLU A 1 190 ? 46.145 -16.143 -9.491 1.00 48.38 190 GLU A CA 1
ATOM 1466 C C . GLU A 1 190 ? 45.297 -16.301 -8.220 1.00 48.38 190 GLU A C 1
ATOM 1468 O O . GLU A 1 190 ? 45.728 -15.924 -7.134 1.00 48.38 190 GLU A O 1
ATOM 1473 N N . ASP A 1 191 ? 44.072 -16.810 -8.357 1.00 39.34 191 ASP A N 1
ATOM 1474 C CA . ASP A 1 191 ? 43.203 -17.111 -7.215 1.00 39.34 191 ASP A CA 1
ATOM 1475 C C . ASP A 1 191 ? 43.279 -18.605 -6.855 1.00 39.34 191 ASP A C 1
ATOM 1477 O O . ASP A 1 191 ? 43.190 -19.489 -7.711 1.00 39.34 191 ASP A O 1
ATOM 1481 N N . GLU A 1 192 ? 43.506 -18.872 -5.567 1.00 47.44 192 GLU A N 1
ATOM 1482 C CA . GLU A 1 192 ? 43.821 -20.181 -4.994 1.00 47.44 192 GLU A CA 1
ATOM 1483 C C . GLU A 1 192 ? 42.810 -21.277 -5.374 1.00 47.44 192 GLU A C 1
ATOM 1485 O O . GLU A 1 192 ? 41.611 -21.206 -5.100 1.00 47.44 192 GLU A O 1
ATOM 1490 N N . ILE A 1 193 ? 43.332 -22.345 -5.977 1.00 42.31 193 ILE A N 1
ATOM 1491 C CA . ILE A 1 193 ? 42.579 -23.521 -6.410 1.00 42.31 193 ILE A CA 1
ATOM 1492 C C . ILE A 1 193 ? 42.320 -24.402 -5.184 1.00 42.31 193 ILE A C 1
ATOM 1494 O O . ILE A 1 193 ? 43.228 -25.078 -4.698 1.00 42.31 193 ILE A O 1
ATOM 1498 N N . VAL A 1 194 ? 41.083 -24.432 -4.684 1.00 50.00 194 VAL A N 1
ATOM 1499 C CA . VAL A 1 194 ? 40.691 -25.380 -3.632 1.00 50.00 194 VAL A CA 1
ATOM 1500 C C . VAL A 1 194 ? 40.128 -26.648 -4.272 1.00 50.00 194 VAL A C 1
ATOM 1502 O O . VAL A 1 194 ? 39.053 -26.652 -4.872 1.00 50.00 194 VAL A O 1
ATOM 1505 N N . GLU A 1 195 ? 40.865 -27.751 -4.132 1.00 48.34 195 GLU A N 1
ATOM 1506 C CA . GLU A 1 195 ? 40.413 -29.085 -4.527 1.00 48.34 195 GLU A CA 1
ATOM 1507 C C . GLU A 1 195 ? 39.309 -29.577 -3.578 1.00 48.34 195 GLU A C 1
ATOM 1509 O O . GLU A 1 195 ? 39.565 -29.876 -2.411 1.00 48.34 195 GLU A O 1
ATOM 1514 N N . VAL A 1 196 ? 38.077 -29.705 -4.075 1.00 54.78 196 VAL A N 1
ATOM 1515 C CA . VAL A 1 196 ? 36.977 -30.318 -3.319 1.00 54.78 196 VAL A CA 1
ATOM 1516 C C . VAL A 1 196 ? 36.695 -31.701 -3.894 1.00 54.78 196 VAL A C 1
ATOM 1518 O O . VAL A 1 196 ? 36.288 -31.822 -5.045 1.00 54.78 196 VAL A O 1
ATOM 1521 N N . ASP A 1 197 ? 36.900 -32.748 -3.091 1.00 48.12 197 ASP A N 1
ATOM 1522 C CA . ASP A 1 197 ? 36.540 -34.130 -3.428 1.00 48.12 197 ASP A CA 1
ATOM 1523 C C . ASP A 1 197 ? 35.008 -34.303 -3.443 1.00 48.12 197 ASP A C 1
ATOM 1525 O O . ASP A 1 197 ? 34.385 -34.308 -2.374 1.00 48.12 197 ASP A O 1
ATOM 1529 N N . PRO A 1 198 ? 34.361 -34.540 -4.603 1.00 51.91 198 PRO A N 1
ATOM 1530 C CA . PRO A 1 198 ? 32.936 -34.827 -4.668 1.00 51.91 198 PRO A CA 1
ATOM 1531 C C . PRO A 1 198 ? 32.710 -36.325 -4.426 1.00 51.91 198 PRO A C 1
ATOM 1533 O O . PRO A 1 198 ? 32.119 -37.037 -5.238 1.00 51.91 198 PRO A O 1
ATOM 1536 N N . THR A 1 199 ? 33.197 -36.842 -3.296 1.00 47.44 199 THR A N 1
ATOM 1537 C CA . THR A 1 199 ? 32.727 -38.142 -2.809 1.00 47.44 199 THR A CA 1
ATOM 1538 C C . THR A 1 199 ? 31.441 -37.909 -2.021 1.00 47.44 199 THR A C 1
ATOM 1540 O O . THR A 1 199 ? 31.424 -37.088 -1.100 1.00 47.44 199 THR A O 1
ATOM 1543 N N . PRO A 1 200 ? 30.329 -38.587 -2.359 1.00 47.53 200 PRO A N 1
ATOM 1544 C CA . PRO A 1 200 ? 29.057 -38.358 -1.697 1.00 47.53 200 PRO A CA 1
ATOM 1545 C C . PRO A 1 200 ? 29.153 -38.840 -0.247 1.00 47.53 200 PRO A C 1
ATOM 1547 O O . PRO A 1 200 ? 28.931 -40.015 0.062 1.00 47.53 200 PRO A O 1
ATOM 1550 N N . LYS A 1 201 ? 29.450 -37.925 0.681 1.00 43.41 201 LYS A N 1
ATOM 1551 C CA . LYS A 1 201 ? 29.099 -38.114 2.088 1.00 43.41 201 LYS A CA 1
ATOM 1552 C C . LYS A 1 201 ? 27.575 -38.116 2.159 1.00 43.41 201 LYS A C 1
ATOM 1554 O O . LYS A 1 201 ? 26.919 -37.088 2.113 1.00 43.41 201 LYS A O 1
ATOM 1559 N N . LYS A 1 202 ? 27.065 -39.344 2.131 1.00 44.75 202 LYS A N 1
ATOM 1560 C CA . LYS A 1 202 ? 25.728 -39.843 2.448 1.00 44.75 202 LYS A CA 1
ATOM 1561 C C . LYS A 1 202 ? 24.654 -38.803 2.823 1.00 44.75 202 LYS A C 1
ATOM 1563 O O . LYS A 1 202 ? 24.782 -38.052 3.782 1.00 44.75 202 LYS A O 1
ATOM 1568 N N . THR A 1 203 ? 23.522 -39.002 2.137 1.00 48.44 203 THR A N 1
ATOM 1569 C CA . THR A 1 203 ? 22.118 -38.779 2.535 1.00 48.44 203 THR A CA 1
ATOM 1570 C C . THR A 1 203 ? 21.595 -37.343 2.572 1.00 48.44 203 THR A C 1
ATOM 1572 O O . THR A 1 203 ? 21.673 -36.670 3.591 1.00 48.44 203 THR A O 1
ATOM 1575 N N . GLY A 1 204 ? 20.932 -36.942 1.476 1.00 49.19 204 GLY A N 1
ATOM 1576 C CA . GLY A 1 204 ? 19.949 -35.852 1.487 1.00 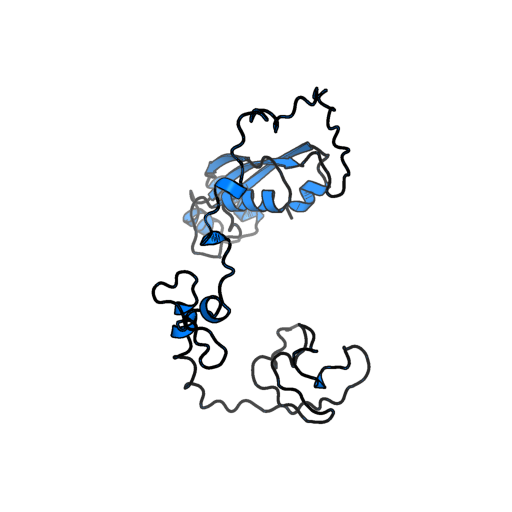49.19 204 GLY A CA 1
ATOM 1577 C C . GLY A 1 204 ? 19.570 -35.265 0.119 1.00 49.19 204 GLY A C 1
ATOM 1578 O O . GLY A 1 204 ? 18.482 -34.718 -0.011 1.00 49.19 204 GLY A O 1
ATOM 1579 N N . GLY A 1 205 ? 20.430 -35.382 -0.901 1.00 56.94 205 GLY A N 1
ATOM 1580 C CA . GLY A 1 205 ? 20.241 -34.746 -2.218 1.00 56.94 205 GLY A CA 1
ATOM 1581 C C . GLY A 1 205 ? 19.972 -35.720 -3.374 1.00 56.94 205 GLY A C 1
ATOM 1582 O O . GLY A 1 205 ? 20.315 -36.895 -3.287 1.00 56.94 205 GLY A O 1
ATOM 1583 N N . CYS A 1 206 ? 19.383 -35.202 -4.461 1.00 58.44 206 CYS A N 1
ATOM 1584 C CA . CYS A 1 206 ? 18.728 -35.862 -5.613 1.00 58.44 206 CYS A CA 1
ATOM 1585 C C . CYS A 1 206 ? 19.499 -36.935 -6.426 1.00 58.44 206 CYS A C 1
ATOM 1587 O O . CYS A 1 206 ? 19.006 -37.358 -7.472 1.00 58.44 206 CYS A O 1
ATOM 1589 N N . GLY A 1 207 ? 20.677 -37.396 -5.991 1.00 64.25 207 GLY A N 1
ATOM 1590 C CA . GLY A 1 207 ? 21.384 -38.573 -6.533 1.00 64.25 207 GLY A CA 1
ATOM 1591 C C . GLY A 1 207 ? 21.806 -38.519 -8.011 1.00 64.25 207 GLY A C 1
ATOM 1592 O O . GLY A 1 207 ? 22.449 -39.450 -8.481 1.00 64.25 207 GLY A O 1
ATOM 1593 N N . SER A 1 208 ? 21.476 -37.441 -8.728 1.00 70.69 208 SER A N 1
ATOM 1594 C CA . SER A 1 208 ? 21.537 -37.346 -10.194 1.00 70.69 208 SER A CA 1
ATOM 1595 C C . SER A 1 208 ? 22.480 -36.240 -10.684 1.00 70.69 208 SER A C 1
ATOM 1597 O O . SER A 1 208 ? 22.520 -35.946 -11.873 1.00 70.69 208 SER A O 1
ATOM 1599 N N . CYS A 1 209 ? 23.273 -35.634 -9.790 1.00 69.06 209 CYS A N 1
ATOM 1600 C CA . CYS A 1 209 ? 24.123 -34.476 -10.102 1.00 69.06 209 CYS A CA 1
ATOM 1601 C C . CYS A 1 209 ? 25.137 -34.731 -11.237 1.00 69.06 209 CYS A C 1
ATOM 1603 O O . CYS A 1 209 ? 25.484 -33.805 -11.972 1.00 69.06 209 CYS A O 1
ATOM 1605 N N . ALA A 1 210 ? 25.583 -35.979 -11.402 1.00 69.56 210 ALA A N 1
ATOM 1606 C CA . ALA A 1 210 ? 26.528 -36.400 -12.439 1.00 69.56 210 ALA A CA 1
ATOM 1607 C C . ALA A 1 210 ? 25.953 -36.319 -13.869 1.00 69.56 210 ALA A C 1
ATOM 1609 O O . ALA A 1 210 ? 26.708 -36.177 -14.826 1.00 69.56 210 ALA A O 1
ATOM 1610 N N . LEU A 1 211 ? 24.622 -36.353 -14.028 1.00 71.88 211 LEU A N 1
ATOM 1611 C CA . LEU A 1 211 ? 23.941 -36.407 -15.333 1.00 71.88 211 LEU A CA 1
ATOM 1612 C C . LEU A 1 211 ? 23.847 -35.048 -16.050 1.00 71.88 211 LEU A C 1
ATOM 1614 O O . LEU A 1 211 ? 23.272 -34.959 -17.133 1.00 71.88 211 LEU A O 1
ATOM 1618 N N . GLY A 1 212 ? 24.423 -33.995 -15.469 1.00 73.69 212 GLY A N 1
ATOM 1619 C CA . GLY A 1 212 ? 24.422 -32.651 -16.042 1.00 73.69 212 GLY A CA 1
ATOM 1620 C C . GLY A 1 212 ? 23.273 -31.774 -15.549 1.00 73.69 212 GLY A C 1
ATOM 1621 O O . GLY A 1 212 ? 22.447 -32.176 -14.730 1.00 73.69 212 GLY A O 1
ATOM 1622 N N . ASP A 1 213 ? 23.252 -30.543 -16.052 1.00 78.69 213 ASP A N 1
ATOM 1623 C CA . ASP A 1 213 ? 22.429 -29.441 -15.542 1.00 78.69 213 ASP A CA 1
ATOM 1624 C C . ASP A 1 213 ? 20.914 -29.671 -15.642 1.00 78.69 213 ASP A C 1
ATOM 1626 O O . ASP A 1 213 ? 20.157 -29.264 -14.767 1.00 78.69 213 ASP A O 1
ATOM 1630 N N . ALA A 1 214 ? 20.471 -30.443 -16.637 1.00 78.19 214 ALA A N 1
ATOM 1631 C CA . ALA A 1 214 ? 19.061 -30.802 -16.805 1.00 78.19 214 ALA A CA 1
ATOM 1632 C C . ALA A 1 214 ? 18.476 -31.608 -15.624 1.00 78.19 214 ALA A C 1
ATOM 1634 O O . ALA A 1 214 ? 17.257 -31.695 -15.484 1.00 78.19 214 ALA A O 1
ATOM 1635 N N . PHE A 1 215 ? 19.328 -32.194 -14.774 1.00 74.94 215 PHE A N 1
ATOM 1636 C CA . PHE A 1 215 ? 18.935 -33.008 -13.618 1.00 74.94 215 PHE A CA 1
ATOM 1637 C C . PHE A 1 215 ? 19.357 -32.389 -12.279 1.00 74.94 215 PHE A C 1
ATOM 1639 O O . PHE A 1 215 ? 19.250 -33.034 -11.232 1.00 74.94 215 PHE A O 1
ATOM 1646 N N . ARG A 1 216 ? 19.846 -31.144 -12.297 1.00 78.38 216 ARG A N 1
ATOM 1647 C CA . ARG A 1 216 ? 20.295 -30.411 -11.112 1.00 78.38 216 ARG A CA 1
ATOM 1648 C C . ARG A 1 216 ? 19.177 -29.474 -10.649 1.00 78.38 216 ARG A C 1
ATOM 1650 O O . ARG A 1 216 ? 18.585 -28.742 -11.433 1.00 78.38 216 ARG A O 1
ATOM 1657 N N . CYS A 1 217 ? 18.839 -29.528 -9.361 1.00 77.19 217 CYS A N 1
ATOM 1658 C CA . CYS A 1 217 ? 17.865 -28.606 -8.769 1.00 77.19 217 CYS A CA 1
ATOM 1659 C C . CYS A 1 217 ? 18.377 -27.158 -8.848 1.00 77.19 217 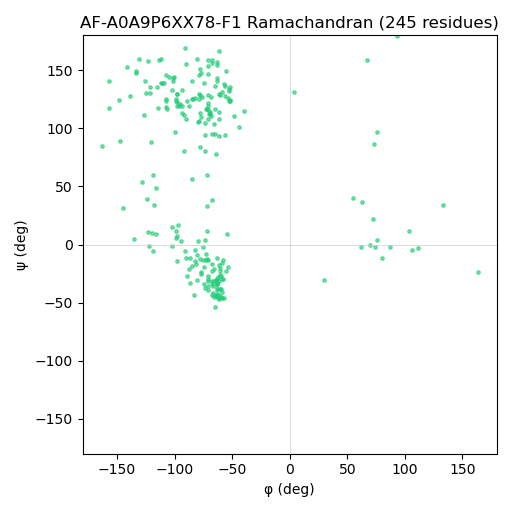CYS A C 1
ATOM 1661 O O . CYS A 1 217 ? 19.583 -26.938 -8.839 1.00 77.19 217 CYS A O 1
ATOM 1663 N N . SER A 1 218 ? 17.483 -26.168 -8.803 1.00 73.06 218 SER A N 1
ATOM 1664 C CA . SER A 1 218 ? 17.827 -24.734 -8.882 1.00 73.06 218 SER A CA 1
ATOM 1665 C C . SER A 1 218 ? 18.781 -24.223 -7.789 1.00 73.06 218 SER A C 1
ATOM 1667 O O . SER A 1 218 ? 19.338 -23.143 -7.923 1.00 73.06 218 SER A O 1
ATOM 1669 N N . THR A 1 219 ? 18.966 -24.978 -6.706 1.00 69.31 219 THR A N 1
ATOM 1670 C CA . THR A 1 219 ? 19.915 -24.710 -5.610 1.00 69.31 219 THR A CA 1
ATOM 1671 C C . THR A 1 219 ? 21.188 -25.564 -5.690 1.00 69.31 219 THR A C 1
ATOM 1673 O O . THR A 1 219 ? 21.909 -25.697 -4.706 1.00 69.31 219 THR A O 1
ATOM 1676 N N . CYS A 1 220 ? 21.465 -26.207 -6.829 1.00 70.12 220 CYS A N 1
ATOM 1677 C CA . CYS A 1 220 ? 22.634 -27.066 -6.979 1.00 70.12 220 CYS A CA 1
ATOM 1678 C C . CYS A 1 220 ? 23.917 -26.228 -7.146 1.00 70.12 220 CYS A C 1
ATOM 1680 O O . CYS A 1 220 ? 23.983 -25.432 -8.078 1.00 70.12 220 CYS A O 1
ATOM 1682 N N . PRO A 1 221 ? 24.971 -26.457 -6.337 1.00 73.88 221 PRO A N 1
ATOM 1683 C CA . PRO A 1 221 ? 26.251 -25.746 -6.470 1.00 73.88 221 PRO A CA 1
ATOM 1684 C C . PRO A 1 221 ? 26.946 -25.959 -7.821 1.00 73.88 221 PRO A C 1
ATOM 1686 O O . PRO A 1 221 ? 27.804 -25.182 -8.213 1.00 73.88 221 PRO A O 1
ATOM 1689 N N . TYR A 1 222 ? 26.577 -27.028 -8.530 1.00 68.81 222 TYR A N 1
ATOM 1690 C CA . TYR A 1 222 ? 27.130 -27.387 -9.833 1.00 68.81 222 TYR A CA 1
ATOM 1691 C C . TYR A 1 222 ? 26.225 -26.939 -10.995 1.00 68.81 222 TYR A C 1
ATOM 1693 O O . TYR A 1 222 ? 26.396 -27.421 -12.113 1.00 68.81 222 TYR A O 1
ATOM 1701 N N . LEU A 1 223 ? 25.210 -26.098 -10.760 1.00 73.81 223 LEU A N 1
ATOM 1702 C CA . LEU A 1 223 ? 24.312 -25.627 -11.819 1.00 73.81 223 LEU A CA 1
ATOM 1703 C C . LEU A 1 223 ? 25.115 -24.837 -12.872 1.00 73.81 223 LEU A C 1
ATOM 1705 O O . LEU A 1 223 ? 25.914 -23.971 -12.527 1.00 73.81 223 LEU A O 1
ATOM 1709 N N . GLY A 1 224 ? 24.945 -25.169 -14.150 1.00 75.06 224 GLY A N 1
ATOM 1710 C CA . GLY A 1 224 ? 25.691 -24.572 -15.266 1.00 75.06 224 GLY A CA 1
ATOM 1711 C C . GLY A 1 224 ? 27.036 -25.231 -15.611 1.00 75.06 224 GLY A C 1
ATOM 1712 O O . GLY A 1 224 ? 27.669 -24.839 -16.589 1.00 75.06 224 GLY A O 1
ATOM 1713 N N . MET A 1 225 ? 27.471 -26.259 -14.872 1.00 72.88 225 MET A N 1
ATOM 1714 C CA . MET A 1 225 ? 28.680 -27.031 -15.204 1.00 72.88 225 MET A CA 1
ATOM 1715 C C . MET A 1 225 ? 28.379 -28.240 -16.113 1.00 72.88 225 MET A C 1
ATOM 1717 O O . MET A 1 225 ? 27.268 -28.777 -16.074 1.00 72.88 225 MET A O 1
ATOM 1721 N N . PRO A 1 226 ? 29.342 -28.741 -16.908 1.00 72.94 226 PRO A N 1
ATOM 1722 C CA . PRO A 1 226 ? 29.142 -29.950 -17.711 1.00 72.94 226 PRO A CA 1
ATOM 1723 C C . PRO A 1 226 ? 28.839 -31.197 -16.852 1.00 72.94 226 PRO A C 1
ATOM 1725 O O . PRO A 1 226 ? 28.961 -31.200 -15.621 1.00 72.94 226 PRO A O 1
ATOM 1728 N N . ALA A 1 227 ? 28.374 -32.269 -17.498 1.00 75.81 227 ALA A N 1
ATOM 1729 C CA . ALA A 1 227 ? 28.226 -33.574 -16.851 1.00 75.81 227 ALA A CA 1
ATOM 1730 C C . ALA A 1 227 ? 29.604 -34.098 -16.404 1.00 75.81 227 ALA A C 1
ATOM 1732 O O . ALA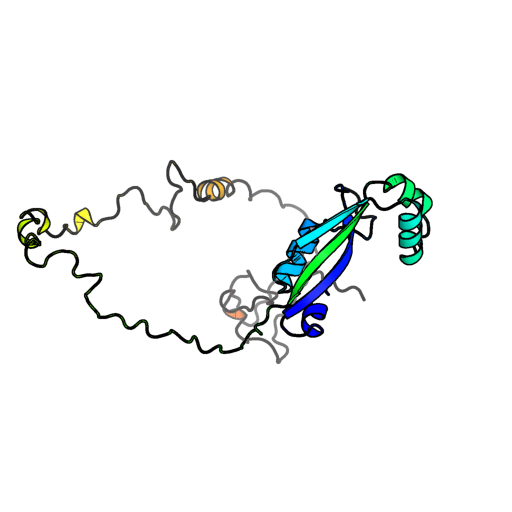 A 1 227 ? 30.593 -33.884 -17.100 1.00 75.81 227 ALA A O 1
ATOM 1733 N N . PHE A 1 228 ? 29.665 -34.774 -15.255 1.00 74.50 228 PHE A N 1
ATOM 1734 C CA . PHE A 1 228 ? 30.913 -35.275 -14.668 1.00 74.50 228 PHE A CA 1
ATOM 1735 C C . PHE A 1 228 ? 30.754 -36.724 -14.216 1.00 74.50 228 PHE A C 1
ATOM 1737 O O . PHE A 1 228 ? 29.663 -37.139 -13.815 1.00 74.50 228 PHE A O 1
ATOM 1744 N N . ASN A 1 229 ? 31.836 -37.502 -14.252 1.00 73.38 229 ASN A N 1
ATOM 1745 C CA . ASN A 1 229 ? 31.799 -38.888 -13.795 1.00 73.38 229 ASN A CA 1
ATOM 1746 C C . ASN A 1 229 ? 31.856 -38.960 -12.264 1.00 73.38 229 ASN A C 1
ATOM 1748 O O . ASN A 1 229 ? 32.526 -38.163 -11.606 1.00 73.38 229 ASN A O 1
ATOM 1752 N N . ALA A 1 230 ? 31.169 -39.939 -11.673 1.00 62.53 230 ALA A N 1
ATOM 1753 C CA . ALA A 1 230 ? 31.223 -40.160 -10.231 1.00 62.53 230 ALA A CA 1
ATOM 1754 C C . ALA A 1 230 ? 32.666 -40.497 -9.799 1.00 62.53 230 ALA A C 1
ATOM 1756 O O . ALA A 1 230 ? 33.160 -41.583 -10.094 1.00 62.53 230 ALA A O 1
ATOM 1757 N N . GLY A 1 231 ? 33.328 -39.559 -9.110 1.00 66.44 231 GLY A N 1
ATOM 1758 C CA . GLY A 1 231 ? 34.727 -39.666 -8.672 1.00 66.44 231 GLY A CA 1
ATOM 1759 C C . GLY A 1 231 ? 35.706 -38.716 -9.373 1.00 66.44 231 GLY A C 1
ATOM 1760 O O . GLY A 1 231 ? 36.877 -38.686 -9.006 1.00 66.44 231 GLY A O 1
ATOM 1761 N N . GLU A 1 232 ? 35.251 -37.932 -10.350 1.00 66.12 232 GLU A N 1
ATOM 1762 C CA . GLU A 1 232 ? 36.061 -36.907 -11.012 1.00 66.12 232 GLU A CA 1
ATOM 1763 C C . GLU A 1 232 ? 36.079 -35.620 -10.168 1.00 66.12 232 GLU A C 1
ATOM 1765 O O . GLU A 1 232 ? 35.025 -35.118 -9.774 1.00 66.12 232 GLU A O 1
ATOM 1770 N N . LYS A 1 233 ? 37.273 -35.109 -9.837 1.00 60.12 233 LYS A N 1
ATOM 1771 C CA . LYS A 1 233 ? 37.437 -33.867 -9.063 1.00 60.12 233 LYS A CA 1
ATOM 1772 C C . LYS A 1 233 ? 37.068 -32.672 -9.944 1.00 60.12 233 LYS A C 1
ATOM 1774 O O . LYS A 1 233 ? 37.729 -32.426 -10.947 1.00 60.12 233 LYS A O 1
ATOM 1779 N N . ILE A 1 234 ? 36.027 -31.933 -9.566 1.00 62.66 234 ILE A N 1
ATOM 1780 C CA . ILE A 1 234 ? 35.572 -30.745 -10.299 1.00 62.66 234 ILE A CA 1
ATOM 1781 C C . ILE A 1 234 ? 36.151 -29.514 -9.609 1.00 62.66 234 ILE A C 1
ATOM 1783 O O . ILE A 1 234 ? 35.906 -29.292 -8.425 1.00 62.66 234 ILE A O 1
ATOM 1787 N N . THR A 1 235 ? 36.902 -28.704 -10.347 1.00 59.25 235 THR A N 1
ATOM 1788 C CA . THR A 1 235 ? 37.397 -27.408 -9.876 1.00 59.25 235 THR A CA 1
ATOM 1789 C C . THR A 1 235 ? 36.272 -26.375 -9.955 1.00 59.25 235 THR A C 1
ATOM 1791 O O . THR A 1 235 ? 35.830 -26.030 -11.052 1.00 59.25 235 THR A O 1
ATOM 1794 N N . LEU A 1 236 ? 35.795 -25.885 -8.809 1.00 61.72 236 LEU A N 1
ATOM 1795 C CA . LEU A 1 236 ? 34.908 -24.719 -8.758 1.00 61.72 236 LEU A CA 1
ATOM 1796 C C . LEU A 1 236 ? 35.790 -23.464 -8.707 1.00 61.72 236 LEU A C 1
ATOM 1798 O O . LEU A 1 236 ? 36.590 -23.328 -7.787 1.00 61.72 236 LEU A O 1
ATOM 1802 N N . GLY A 1 237 ? 35.684 -22.580 -9.700 1.00 56.12 237 GLY A N 1
ATOM 1803 C CA . GLY A 1 237 ? 36.430 -21.317 -9.747 1.00 56.12 237 GLY A CA 1
ATOM 1804 C C . GLY A 1 237 ? 35.515 -20.104 -9.568 1.00 56.12 237 GLY A C 1
ATOM 1805 O O . GLY A 1 237 ? 34.438 -20.075 -10.162 1.00 56.12 237 GLY A O 1
ATOM 1806 N N . GLY A 1 238 ? 35.975 -19.109 -8.793 1.00 63.00 238 GLY A N 1
ATOM 1807 C CA . GLY A 1 238 ? 35.336 -17.793 -8.591 1.00 63.00 238 GLY A CA 1
ATOM 1808 C C . GLY A 1 238 ? 33.997 -17.818 -7.835 1.00 63.00 238 GLY A C 1
ATOM 1809 O O . GLY A 1 238 ? 33.375 -18.867 -7.786 1.00 63.00 238 GLY A O 1
ATOM 1810 N N . MET A 1 239 ? 33.597 -16.668 -7.248 1.00 52.38 239 MET A N 1
ATOM 1811 C CA . MET A 1 239 ? 32.343 -16.237 -6.545 1.00 52.38 239 MET A CA 1
ATOM 1812 C C . MET A 1 239 ? 31.454 -17.248 -5.775 1.00 52.38 239 MET A C 1
ATOM 1814 O O . MET A 1 239 ? 30.859 -16.879 -4.774 1.00 52.38 239 MET A O 1
ATOM 1818 N N . PHE A 1 240 ? 31.378 -18.512 -6.171 1.00 55.19 240 PHE A N 1
ATOM 1819 C CA . PHE A 1 240 ? 30.733 -19.635 -5.489 1.00 55.19 240 PHE A CA 1
ATOM 1820 C C . PHE A 1 240 ? 31.484 -20.138 -4.240 1.00 55.19 240 PHE A C 1
ATOM 1822 O O . PHE A 1 240 ? 30.963 -20.999 -3.538 1.00 55.19 240 PHE A O 1
ATOM 1829 N N . ALA A 1 241 ? 32.701 -19.646 -3.975 1.00 51.91 241 ALA A N 1
ATOM 1830 C CA . ALA A 1 241 ? 33.504 -20.011 -2.800 1.00 51.91 241 ALA A CA 1
ATOM 1831 C C . ALA A 1 241 ? 33.271 -19.103 -1.575 1.00 51.91 241 ALA A C 1
ATOM 1833 O O . ALA A 1 241 ? 33.742 -19.419 -0.485 1.00 51.91 241 ALA A O 1
ATOM 1834 N N . GLN A 1 242 ? 32.578 -17.973 -1.743 1.00 55.25 242 GLN A N 1
ATOM 1835 C CA . GLN A 1 242 ? 32.284 -17.034 -0.660 1.00 55.25 242 GLN A CA 1
ATOM 1836 C C . GLN A 1 242 ? 30.852 -17.275 -0.173 1.00 55.25 242 GLN A C 1
ATOM 1838 O O . GLN A 1 242 ? 29.891 -16.804 -0.773 1.00 55.25 242 GLN A O 1
ATOM 1843 N N . ASP A 1 243 ? 30.705 -18.054 0.900 1.00 53.59 243 ASP A N 1
ATOM 1844 C CA . ASP A 1 243 ? 29.449 -18.124 1.650 1.00 53.59 243 ASP A CA 1
ATOM 1845 C C . ASP A 1 243 ? 29.231 -16.770 2.354 1.00 53.59 243 ASP A C 1
ATOM 1847 O O . ASP A 1 243 ? 29.943 -16.441 3.302 1.00 53.59 243 ASP A O 1
ATOM 1851 N N . ASP A 1 244 ? 28.239 -15.993 1.904 1.00 53.28 244 ASP A N 1
ATOM 1852 C CA . ASP A 1 244 ? 27.815 -14.684 2.446 1.00 53.28 244 ASP A CA 1
ATOM 1853 C C . ASP A 1 244 ? 27.177 -14.769 3.861 1.00 53.28 244 ASP A C 1
ATOM 1855 O O . ASP A 1 244 ? 26.186 -14.102 4.169 1.00 53.28 244 ASP A O 1
ATOM 1859 N N . ILE A 1 245 ? 27.697 -15.624 4.746 1.00 47.88 245 ILE A N 1
ATOM 1860 C CA . ILE A 1 245 ? 27.210 -15.789 6.121 1.00 47.88 245 ILE A CA 1
ATOM 1861 C C . ILE A 1 245 ? 28.349 -15.477 7.095 1.00 47.88 245 ILE A C 1
ATOM 1863 O O . ILE A 1 245 ? 29.070 -16.365 7.548 1.00 47.88 245 ILE A O 1
ATOM 1867 N N . GLU A 1 246 ? 28.475 -14.202 7.458 1.00 47.38 246 GLU A N 1
ATOM 1868 C CA . GLU A 1 246 ? 29.186 -13.792 8.671 1.00 47.38 246 GLU A CA 1
ATOM 1869 C C . GLU A 1 246 ? 28.219 -13.879 9.868 1.00 47.38 246 GLU A C 1
ATOM 1871 O O . GLU A 1 246 ? 27.114 -13.329 9.825 1.00 47.38 246 GLU A O 1
ATOM 1876 N N . PHE A 1 247 ? 28.614 -14.619 10.911 1.00 44.09 247 PHE A N 1
ATOM 1877 C CA . PHE A 1 247 ? 27.912 -14.694 12.202 1.00 44.09 247 PHE A CA 1
ATOM 1878 C C . PHE A 1 247 ? 28.175 -13.463 13.073 1.00 44.09 247 PHE A C 1
ATOM 1880 O O . PHE A 1 247 ? 29.341 -13.009 13.110 1.00 44.09 247 PHE A O 1
#

Foldseek 3Di:
DLLVVLVVADQFGKDKDKDKAFPDDDPDPPDPHHHHPVRVQVVNVVSQWDPKDFPDKAFDALVVQLVVCVVVVPPPSVVVSVVCHRGMIIIIMMTTRHNDDDPDDDDPPPPPPPPPPPPPPCPPPPVPDDDPVVVDDPVNVDDDDVVVVPDPPQQDCDPNDTDADPPHPPCVPVVVVVVPPPDDDDDDDPDDWDWDFPQDPDDDDDPCPQVAQVSADPPRLCHPPGRHDNGDTDTDDPDSVDDPDDD

Radius of gyration: 33.48 Å; Cα contacts (8 Å, |Δi|>4): 223; chains: 1; bounding box: 85×62×77 Å

Mean predicted aligned error: 22.01 Å